Protein AF-A0A1Y1V6U0-F1 (afdb_monomer_lite)

Structure (mmCIF, N/CA/C/O backbone):
data_AF-A0A1Y1V6U0-F1
#
_entry.id   AF-A0A1Y1V6U0-F1
#
loop_
_atom_site.group_PDB
_atom_site.id
_atom_site.type_symbol
_atom_site.label_atom_id
_atom_site.label_alt_id
_atom_site.label_comp_id
_atom_site.label_asym_id
_atom_site.label_entity_id
_atom_site.label_seq_id
_atom_site.pdbx_PDB_ins_code
_atom_site.Cartn_x
_atom_site.Cartn_y
_atom_site.Cartn_z
_atom_site.occupancy
_atom_site.B_iso_or_equiv
_atom_site.auth_seq_id
_atom_site.auth_comp_id
_atom_site.auth_asym_id
_atom_site.auth_atom_id
_atom_site.pdbx_PDB_model_num
ATOM 1 N N . THR A 1 1 ? 19.841 10.781 17.737 1.00 26.48 1 THR A N 1
ATOM 2 C CA . THR A 1 1 ? 19.492 12.166 17.369 1.00 26.48 1 THR A CA 1
ATOM 3 C C . THR A 1 1 ? 18.323 12.112 16.408 1.00 26.48 1 THR A C 1
ATOM 5 O O . THR A 1 1 ? 18.537 11.880 15.232 1.00 26.48 1 THR A O 1
ATOM 8 N N . TYR A 1 2 ? 17.088 12.198 16.911 1.00 25.67 2 TYR A N 1
ATOM 9 C CA . TYR A 1 2 ? 15.872 12.144 16.088 1.00 25.67 2 TYR A CA 1
ATOM 10 C C . TYR A 1 2 ? 15.284 13.553 16.015 1.00 25.67 2 TYR A C 1
ATOM 12 O O . TYR A 1 2 ? 14.532 13.961 16.897 1.00 25.67 2 TYR A O 1
ATOM 20 N N . ALA A 1 3 ? 15.695 14.325 15.011 1.00 24.66 3 ALA A N 1
ATOM 21 C CA . ALA A 1 3 ? 15.063 15.598 14.691 1.00 24.66 3 ALA A CA 1
ATOM 22 C C . ALA A 1 3 ? 13.871 15.318 13.763 1.00 24.66 3 ALA A C 1
ATOM 24 O O . ALA A 1 3 ? 14.029 15.173 12.553 1.00 24.66 3 ALA A O 1
ATOM 25 N N . LEU A 1 4 ? 12.679 15.187 14.349 1.00 32.69 4 LEU A N 1
ATOM 26 C CA . LEU A 1 4 ? 11.415 15.185 13.615 1.00 32.69 4 LEU A CA 1
ATOM 27 C C . LEU A 1 4 ? 11.126 16.620 13.166 1.00 32.69 4 LEU A C 1
ATOM 29 O O . LEU A 1 4 ? 10.664 17.449 13.950 1.00 32.69 4 LEU A O 1
ATOM 33 N N . PHE A 1 5 ? 11.420 16.926 11.906 1.00 28.98 5 PHE A N 1
ATOM 34 C CA . PHE A 1 5 ? 10.945 18.153 11.284 1.00 28.98 5 PHE A CA 1
ATOM 35 C C . PHE A 1 5 ? 9.442 18.018 11.018 1.00 28.98 5 PHE A C 1
ATOM 37 O O . PHE A 1 5 ? 9.015 17.355 10.077 1.00 28.98 5 PHE A O 1
ATOM 44 N N . TYR A 1 6 ? 8.639 18.668 11.860 1.00 31.59 6 TYR A N 1
ATOM 45 C CA . TYR A 1 6 ? 7.224 18.937 11.610 1.00 31.59 6 TYR A CA 1
ATOM 46 C C . TYR A 1 6 ? 7.120 19.925 10.433 1.00 31.59 6 TYR A C 1
ATOM 48 O O . TYR A 1 6 ? 7.030 21.137 10.616 1.00 31.59 6 TYR A O 1
ATOM 56 N N . ILE A 1 7 ? 7.202 19.421 9.201 1.00 30.44 7 ILE A N 1
ATOM 57 C CA . ILE A 1 7 ? 6.940 20.216 7.997 1.00 30.44 7 ILE A CA 1
ATOM 58 C C . ILE A 1 7 ? 5.470 20.041 7.638 1.00 30.44 7 ILE A C 1
ATOM 60 O O . ILE A 1 7 ? 4.970 18.928 7.493 1.00 30.44 7 ILE A O 1
ATOM 64 N N . ASN A 1 8 ? 4.773 21.168 7.509 1.00 29.67 8 ASN A N 1
ATOM 65 C CA . ASN A 1 8 ? 3.366 21.224 7.149 1.00 29.67 8 ASN A CA 1
ATOM 66 C C . ASN A 1 8 ? 3.133 20.484 5.805 1.00 29.67 8 ASN A C 1
ATOM 68 O O . ASN A 1 8 ? 3.684 20.912 4.784 1.00 29.67 8 ASN A O 1
ATOM 72 N N . PRO A 1 9 ? 2.340 19.395 5.770 1.00 39.16 9 PRO A N 1
ATOM 73 C CA . PRO A 1 9 ? 2.224 18.510 4.605 1.00 39.16 9 PRO A CA 1
ATOM 74 C C . PRO A 1 9 ? 1.712 19.218 3.341 1.00 39.16 9 PRO A C 1
ATOM 76 O O . PRO A 1 9 ? 2.088 18.861 2.227 1.00 39.16 9 PRO A O 1
ATOM 79 N N . ILE A 1 10 ? 0.945 20.302 3.499 1.00 35.12 10 ILE A N 1
ATOM 80 C CA . ILE A 1 10 ? 0.451 21.132 2.391 1.00 35.12 10 ILE A CA 1
ATOM 81 C C . ILE A 1 10 ? 1.606 21.843 1.659 1.00 35.12 10 ILE A C 1
ATOM 83 O O . ILE A 1 10 ? 1.567 22.011 0.439 1.00 35.12 10 ILE A O 1
ATOM 87 N N . PHE A 1 11 ? 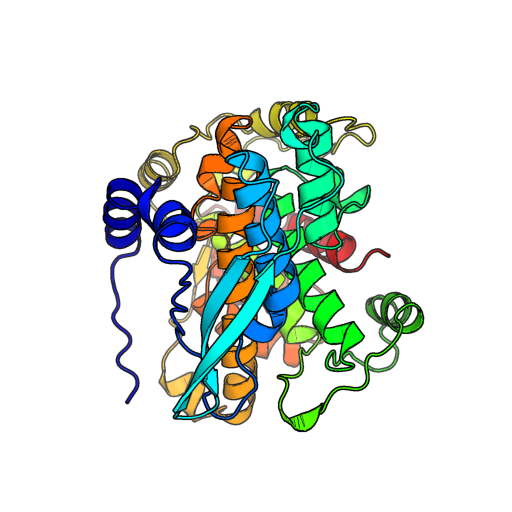2.669 22.219 2.376 1.00 30.95 11 PHE A N 1
ATOM 88 C CA . PHE A 1 11 ? 3.813 22.935 1.807 1.00 30.95 11 PHE A CA 1
ATOM 89 C C . PHE A 1 11 ? 4.706 22.008 0.963 1.00 30.95 11 PHE A C 1
ATOM 91 O O . PHE A 1 11 ? 5.191 22.407 -0.097 1.00 30.95 11 PHE A O 1
ATOM 98 N N . PHE A 1 12 ? 4.850 20.742 1.373 1.00 36.97 12 PHE A N 1
ATOM 99 C CA . PHE A 1 12 ? 5.583 19.729 0.605 1.00 36.97 12 PHE A CA 1
ATOM 100 C C . PHE A 1 12 ? 4.821 19.325 -0.665 1.00 36.97 12 PHE A C 1
ATOM 102 O O . PHE A 1 12 ? 5.418 19.219 -1.733 1.00 36.97 12 PHE A O 1
ATOM 109 N N . ILE A 1 13 ? 3.491 19.197 -0.581 1.00 41.19 13 ILE A N 1
ATOM 110 C CA . ILE A 1 13 ? 2.619 18.879 -1.722 1.00 41.19 13 ILE A CA 1
ATOM 111 C C . ILE A 1 13 ? 2.718 19.958 -2.813 1.00 41.19 13 ILE A C 1
ATOM 113 O O . ILE A 1 13 ? 2.897 19.626 -3.982 1.00 41.19 13 ILE A O 1
ATOM 117 N N . ILE A 1 14 ? 2.691 21.247 -2.458 1.00 34.44 14 ILE A N 1
ATOM 118 C CA . ILE A 1 14 ? 2.749 22.348 -3.439 1.00 34.44 14 ILE A CA 1
ATOM 119 C C . ILE A 1 14 ? 4.136 22.464 -4.095 1.00 34.44 14 ILE A C 1
ATOM 121 O O . ILE A 1 14 ? 4.221 22.680 -5.306 1.00 34.44 14 ILE A O 1
ATOM 125 N N . ILE A 1 15 ? 5.225 22.284 -3.338 1.00 32.81 15 ILE A N 1
ATOM 126 C CA . ILE A 1 15 ? 6.597 22.344 -3.872 1.00 32.81 15 ILE A CA 1
ATOM 127 C C . ILE A 1 15 ? 6.919 21.103 -4.723 1.00 32.81 15 ILE A C 1
ATOM 129 O O . ILE A 1 15 ? 7.498 21.231 -5.804 1.00 32.81 15 ILE A O 1
ATOM 133 N N . TYR A 1 16 ? 6.492 19.910 -4.299 1.00 39.22 16 TYR A N 1
ATOM 134 C CA . TYR A 1 16 ? 6.717 18.654 -5.021 1.00 39.22 16 TYR A CA 1
ATOM 135 C C . TYR A 1 16 ? 5.891 18.576 -6.322 1.00 39.22 16 TYR A C 1
ATOM 137 O O . TYR A 1 16 ? 6.434 18.219 -7.373 1.00 39.22 16 TYR A O 1
ATOM 145 N N . LEU A 1 17 ? 4.624 19.020 -6.299 1.00 39.31 17 LEU A N 1
ATOM 146 C CA . LEU A 1 17 ? 3.765 19.098 -7.491 1.00 39.31 17 LEU A CA 1
ATOM 147 C C . LEU A 1 17 ? 4.250 20.143 -8.510 1.00 39.31 17 LEU A C 1
ATOM 149 O O . LEU A 1 17 ? 4.143 19.901 -9.713 1.00 39.31 17 LEU A O 1
ATOM 153 N N . LYS A 1 18 ? 4.831 21.273 -8.068 1.00 32.94 18 LYS A N 1
ATOM 154 C CA . LYS A 1 18 ? 5.404 22.282 -8.983 1.00 32.94 18 LYS A CA 1
ATOM 155 C C . LYS A 1 18 ? 6.749 21.879 -9.590 1.00 32.94 18 LYS A C 1
ATOM 157 O O . LYS A 1 18 ? 7.066 22.354 -10.677 1.00 32.94 18 LYS A O 1
ATOM 162 N N . LEU A 1 19 ? 7.547 21.030 -8.934 1.00 33.41 19 LEU A N 1
ATOM 163 C CA . LEU A 1 19 ? 8.932 20.792 -9.363 1.00 33.41 19 LEU A CA 1
ATOM 164 C C . LEU A 1 19 ? 9.183 19.509 -10.165 1.00 33.41 19 LEU A C 1
ATOM 166 O O . LEU A 1 19 ? 10.209 19.461 -10.850 1.00 33.41 19 LEU A O 1
ATOM 170 N N . LYS A 1 20 ? 8.336 18.467 -10.124 1.00 46.19 20 LYS A N 1
ATOM 171 C CA . LYS A 1 20 ? 8.829 17.129 -10.519 1.00 46.19 20 LYS A CA 1
ATOM 172 C C . LYS A 1 20 ? 7.911 16.177 -11.301 1.00 46.19 20 LYS A C 1
ATOM 174 O O . LYS A 1 20 ? 8.318 15.034 -11.456 1.00 46.19 20 LYS A O 1
ATOM 179 N N . LYS A 1 21 ? 6.818 16.614 -11.954 1.00 44.03 21 LYS A N 1
ATOM 180 C CA . LYS A 1 21 ? 6.063 15.730 -12.893 1.00 44.03 21 LYS A CA 1
ATOM 181 C C . LYS A 1 21 ? 6.943 15.105 -13.993 1.00 44.03 21 LYS A C 1
ATOM 183 O O . LYS A 1 21 ? 6.716 13.976 -14.398 1.00 44.03 21 LYS A O 1
ATOM 188 N N . LYS A 1 22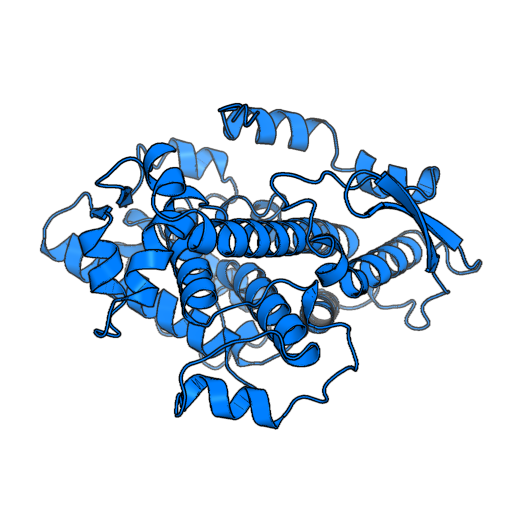 ? 7.966 15.833 -14.464 1.00 43.12 22 LYS A N 1
ATOM 189 C CA . LYS A 1 22 ? 8.932 15.343 -15.466 1.00 43.12 22 LYS A CA 1
ATOM 190 C C . LYS A 1 22 ? 10.323 15.056 -14.903 1.00 43.12 22 LYS A C 1
ATOM 192 O O . LYS A 1 22 ? 11.052 14.313 -15.530 1.00 43.12 22 LYS A O 1
ATOM 197 N N . LYS A 1 23 ? 10.738 15.625 -13.765 1.00 45.84 23 LYS A N 1
ATOM 198 C CA . LYS A 1 23 ? 12.163 15.616 -13.377 1.00 45.84 23 LYS A CA 1
ATOM 199 C C . LYS A 1 23 ? 12.654 14.278 -12.812 1.00 45.84 23 LYS A C 1
ATOM 201 O O . LYS A 1 23 ? 13.709 13.872 -13.250 1.00 45.84 23 LYS A O 1
ATOM 206 N N . ILE A 1 24 ? 11.950 13.575 -11.913 1.00 50.50 24 ILE A N 1
ATOM 207 C CA . ILE A 1 24 ? 12.480 12.311 -11.329 1.00 50.50 24 ILE A CA 1
ATOM 208 C C . ILE A 1 24 ? 12.573 11.203 -12.384 1.00 50.50 24 ILE A C 1
ATOM 210 O O . ILE A 1 24 ? 13.631 10.616 -12.565 1.00 50.50 24 ILE A O 1
ATOM 214 N N . LEU A 1 25 ? 11.494 10.981 -13.133 1.00 52.72 25 LEU A N 1
ATOM 215 C CA . LEU A 1 25 ? 11.438 9.971 -14.194 1.00 52.72 25 LEU A CA 1
ATOM 216 C C . LEU A 1 25 ? 12.427 10.264 -15.329 1.00 52.72 25 LEU A C 1
ATOM 218 O O . LEU A 1 25 ? 13.102 9.367 -15.822 1.00 52.72 25 LEU A O 1
ATOM 222 N N . LYS A 1 26 ? 12.572 11.542 -15.693 1.00 47.22 26 LYS A N 1
ATOM 223 C CA . LYS A 1 26 ? 13.561 11.980 -16.680 1.00 47.22 26 LYS A CA 1
ATOM 224 C C . LYS A 1 26 ? 14.986 11.978 -16.110 1.00 47.22 26 LYS A C 1
ATOM 226 O O . LYS A 1 26 ? 15.907 11.804 -16.883 1.00 47.22 26 LYS A O 1
ATOM 231 N N . LEU A 1 27 ? 15.188 12.115 -14.796 1.00 51.44 27 LEU A N 1
ATOM 232 C CA . LEU A 1 27 ? 16.495 11.941 -14.143 1.00 51.44 27 LEU A CA 1
ATOM 233 C C . LEU A 1 27 ? 16.945 10.477 -14.189 1.00 51.44 27 LEU A C 1
ATOM 235 O O . LEU A 1 27 ? 18.101 10.235 -14.504 1.00 51.44 27 LEU A O 1
ATOM 239 N N . VAL A 1 28 ? 16.043 9.516 -13.964 1.00 56.88 28 VAL A N 1
ATOM 240 C CA . VAL A 1 28 ? 16.368 8.085 -14.119 1.00 56.88 28 VAL A CA 1
ATOM 241 C C . VAL A 1 28 ? 16.772 7.770 -15.557 1.00 56.88 28 VAL A C 1
ATOM 243 O O . VAL A 1 28 ? 17.774 7.102 -15.768 1.00 56.88 28 VAL A O 1
ATOM 246 N N . LEU A 1 29 ? 16.034 8.288 -16.542 1.00 56.50 29 LEU A N 1
ATOM 247 C CA . LEU A 1 29 ? 16.316 8.042 -17.961 1.00 56.50 29 LEU A CA 1
ATOM 248 C C . LEU A 1 29 ? 17.545 8.808 -18.486 1.00 56.50 29 LEU A C 1
ATOM 250 O O . LEU A 1 29 ? 18.278 8.283 -19.312 1.00 56.50 29 LEU A O 1
ATOM 254 N N . ILE A 1 30 ? 17.792 10.039 -18.019 1.00 59.41 30 ILE A N 1
ATOM 255 C CA . ILE A 1 30 ? 18.931 10.859 -18.477 1.00 59.41 30 ILE A CA 1
ATOM 256 C C . ILE A 1 30 ? 20.224 10.477 -17.757 1.00 59.41 30 ILE A C 1
ATOM 258 O O . ILE A 1 30 ? 21.267 10.379 -18.397 1.00 59.41 30 ILE A O 1
ATOM 262 N N . ASN A 1 31 ? 20.177 10.288 -16.438 1.00 62.50 31 ASN A N 1
ATOM 263 C CA . ASN A 1 31 ? 21.380 10.085 -15.631 1.00 62.50 31 ASN A CA 1
ATOM 264 C C . ASN A 1 31 ? 21.664 8.604 -15.355 1.00 62.50 31 ASN A C 1
ATOM 266 O O . ASN A 1 31 ? 22.695 8.306 -14.763 1.00 62.50 31 ASN A O 1
ATOM 270 N N . ASN A 1 32 ? 20.767 7.683 -15.738 1.00 62.84 32 ASN A N 1
ATOM 271 C CA . ASN A 1 32 ? 20.829 6.260 -15.371 1.00 62.84 32 ASN A CA 1
ATOM 272 C C . ASN A 1 32 ? 21.011 6.035 -13.862 1.00 62.84 32 ASN A C 1
ATOM 274 O O . ASN A 1 32 ? 21.601 5.044 -13.440 1.00 62.84 32 ASN A O 1
ATOM 278 N N . GLN A 1 33 ? 20.501 6.963 -13.052 1.00 63.31 33 GLN A N 1
ATOM 279 C CA . GLN A 1 33 ? 20.683 6.985 -11.607 1.00 63.31 33 GLN A CA 1
ATOM 280 C C . GLN A 1 33 ? 19.343 7.164 -10.910 1.00 63.31 33 GLN A C 1
ATOM 282 O O . GLN A 1 33 ? 18.519 7.998 -11.302 1.00 63.31 33 GLN A O 1
ATOM 287 N N . PHE A 1 34 ? 19.142 6.393 -9.847 1.00 65.88 34 PHE A N 1
ATOM 288 C CA . PHE A 1 34 ? 17.999 6.533 -8.957 1.00 65.88 34 PHE A CA 1
ATOM 289 C C . PHE A 1 34 ? 18.482 6.700 -7.515 1.00 65.88 34 PHE A C 1
ATOM 291 O O . PHE A 1 34 ? 19.126 5.812 -6.955 1.00 65.88 34 PHE A O 1
ATOM 298 N N . GLU A 1 35 ? 18.165 7.856 -6.926 1.00 60.53 35 GLU A N 1
ATOM 299 C CA . GLU A 1 35 ? 18.501 8.171 -5.538 1.00 60.53 35 GLU A CA 1
ATOM 300 C C . GLU A 1 35 ? 17.330 7.844 -4.611 1.00 60.53 35 GLU A C 1
ATOM 302 O O . GLU A 1 35 ? 16.182 8.248 -4.826 1.00 60.53 35 GLU A O 1
ATOM 307 N N . CYS A 1 36 ? 17.656 7.102 -3.562 1.00 60.50 36 CYS A N 1
ATOM 308 C CA . CYS A 1 36 ? 16.731 6.568 -2.590 1.00 60.50 36 CYS A CA 1
ATOM 309 C C . CYS A 1 36 ? 16.726 7.444 -1.324 1.00 60.50 36 CYS A C 1
ATOM 311 O O . CYS A 1 36 ? 17.721 7.512 -0.604 1.00 60.50 36 CYS A O 1
ATOM 313 N N . ASN A 1 37 ? 15.596 8.094 -1.025 1.00 57.03 37 ASN A N 1
ATOM 314 C CA . ASN A 1 37 ? 15.437 8.844 0.223 1.00 57.03 37 ASN A CA 1
ATOM 315 C C . ASN A 1 37 ? 14.934 7.911 1.332 1.00 57.03 37 ASN A C 1
ATOM 317 O O . ASN A 1 37 ? 13.773 7.502 1.340 1.00 57.03 37 ASN A O 1
ATOM 321 N N . GLN A 1 38 ? 15.824 7.591 2.267 1.00 57.66 38 GLN A N 1
ATOM 322 C CA . GLN A 1 38 ? 15.596 6.675 3.387 1.00 57.66 38 GLN A CA 1
ATOM 323 C C . GLN A 1 38 ? 15.093 7.448 4.599 1.00 57.66 38 GLN A C 1
ATOM 325 O O . GLN A 1 38 ? 15.870 7.960 5.406 1.00 57.66 38 GLN A O 1
ATOM 330 N N . TYR A 1 39 ? 13.778 7.590 4.710 1.00 56.91 39 TYR A N 1
ATOM 331 C CA . TYR A 1 39 ? 13.180 8.237 5.868 1.00 56.91 39 TYR A CA 1
ATOM 332 C C . TYR A 1 39 ? 12.778 7.171 6.894 1.00 56.91 39 TYR A C 1
ATOM 334 O O . TYR A 1 39 ? 11.969 6.302 6.590 1.00 56.91 39 TYR A O 1
ATOM 342 N N . PHE A 1 40 ? 13.355 7.258 8.099 1.00 65.12 40 PHE A N 1
ATOM 343 C CA . PHE A 1 40 ? 12.981 6.473 9.287 1.00 65.12 40 PHE A CA 1
ATOM 344 C C . PHE A 1 40 ? 13.230 4.952 9.270 1.00 65.12 40 PHE A C 1
ATOM 346 O O . PHE A 1 40 ? 12.557 4.233 9.995 1.00 65.12 40 PHE A O 1
ATOM 353 N N . GLU A 1 41 ? 14.208 4.437 8.525 1.00 74.56 41 GLU A N 1
ATOM 354 C CA . GLU A 1 41 ? 14.584 3.013 8.623 1.00 74.56 41 GLU A CA 1
ATOM 355 C C . GLU A 1 41 ? 15.539 2.717 9.798 1.00 74.56 41 GLU A C 1
ATOM 357 O O . GLU A 1 41 ? 16.370 3.552 10.180 1.00 74.56 41 GLU A O 1
ATOM 362 N N . ASP A 1 42 ? 15.435 1.510 10.361 1.00 78.38 42 ASP A N 1
ATOM 363 C CA . ASP A 1 42 ? 16.434 0.962 11.277 1.00 78.38 42 ASP A CA 1
ATOM 364 C C . ASP A 1 42 ? 17.658 0.530 10.471 1.00 78.38 42 ASP A C 1
ATOM 366 O O . ASP A 1 42 ? 17.635 -0.406 9.675 1.00 78.38 42 ASP A O 1
ATOM 370 N N . VAL A 1 43 ? 18.757 1.225 10.729 1.00 79.06 43 VAL A N 1
ATOM 371 C CA . VAL A 1 43 ? 20.025 1.091 10.014 1.00 79.06 43 VAL A CA 1
ATOM 372 C C . VAL A 1 43 ? 20.707 -0.249 10.266 1.00 79.06 43 VAL A C 1
ATOM 374 O O . VAL A 1 43 ? 21.733 -0.510 9.663 1.00 79.06 43 VAL A O 1
ATOM 377 N N . ASN A 1 44 ? 20.205 -1.067 11.189 1.00 78.75 44 ASN A N 1
ATOM 378 C CA . ASN A 1 44 ? 20.746 -2.395 11.470 1.00 78.75 44 ASN A CA 1
ATOM 379 C C . ASN A 1 44 ? 19.948 -3.513 10.780 1.00 78.75 44 ASN A C 1
ATOM 381 O O . ASN A 1 44 ? 20.254 -4.689 10.975 1.00 78.75 44 ASN A O 1
ATOM 385 N N . ARG A 1 45 ? 18.906 -3.165 10.015 1.00 79.12 45 ARG A N 1
ATOM 386 C CA . ARG A 1 45 ? 18.036 -4.106 9.303 1.00 79.12 45 ARG A CA 1
ATOM 387 C C . ARG A 1 45 ? 18.231 -4.008 7.796 1.00 79.12 45 ARG A C 1
ATOM 389 O O . ARG A 1 45 ? 18.843 -3.067 7.293 1.00 79.12 45 ARG A O 1
ATOM 396 N N . SER A 1 46 ? 17.687 -4.989 7.075 1.00 79.38 46 SER A N 1
ATOM 397 C CA . SER A 1 46 ? 17.630 -4.953 5.614 1.00 79.38 46 SER A CA 1
ATOM 398 C C . SER A 1 46 ? 16.983 -3.663 5.118 1.00 79.38 46 SER A C 1
ATOM 400 O O . SER A 1 46 ? 16.032 -3.153 5.718 1.00 79.38 46 SER A O 1
ATOM 402 N N . ASN A 1 47 ? 17.499 -3.154 4.001 1.00 81.94 47 ASN A N 1
ATOM 403 C CA . ASN A 1 47 ? 17.047 -1.901 3.423 1.00 81.94 47 ASN A CA 1
ATOM 404 C C . ASN A 1 47 ? 15.552 -2.000 3.086 1.00 81.94 47 ASN A C 1
ATOM 406 O O . ASN A 1 47 ? 15.119 -2.942 2.420 1.00 81.94 47 ASN A O 1
ATOM 410 N N . CYS A 1 48 ? 14.753 -1.020 3.518 1.00 82.69 48 CYS A N 1
ATOM 411 C CA . CYS A 1 48 ? 13.308 -1.030 3.277 1.00 82.69 48 CYS A CA 1
ATOM 412 C C . CYS A 1 48 ? 12.948 -0.996 1.782 1.00 82.69 48 CYS A C 1
ATOM 414 O O . CYS A 1 48 ? 11.836 -1.346 1.406 1.00 82.69 48 CYS A O 1
ATOM 416 N N . TRP A 1 49 ? 13.885 -0.608 0.916 1.00 83.44 49 TRP A N 1
ATOM 417 C CA . TRP A 1 49 ? 13.726 -0.655 -0.531 1.00 83.44 49 TRP A CA 1
ATOM 418 C C . TRP A 1 49 ? 13.943 -2.043 -1.112 1.00 83.44 49 TRP A C 1
ATOM 420 O O . TRP A 1 49 ? 13.462 -2.304 -2.210 1.00 83.44 49 TRP A O 1
ATOM 430 N N . ASP A 1 50 ? 14.593 -2.975 -0.424 1.00 85.69 50 ASP A N 1
ATOM 431 C CA . ASP A 1 50 ? 14.776 -4.320 -0.977 1.00 85.69 50 ASP A CA 1
ATOM 432 C C . ASP A 1 50 ? 13.426 -5.008 -1.231 1.00 85.69 50 ASP A C 1
ATOM 434 O O . ASP A 1 50 ? 13.263 -5.677 -2.251 1.00 85.69 50 ASP A O 1
ATOM 438 N N . ILE A 1 51 ? 12.403 -4.704 -0.418 1.00 89.31 51 ILE A N 1
ATOM 439 C CA . ILE A 1 51 ? 11.038 -5.218 -0.613 1.00 89.31 51 ILE A CA 1
ATOM 440 C C . ILE A 1 51 ? 10.395 -4.762 -1.931 1.00 89.31 51 ILE A C 1
ATOM 442 O O . ILE A 1 51 ? 9.516 -5.430 -2.462 1.00 89.31 51 ILE A O 1
ATOM 446 N N . THR A 1 52 ? 10.823 -3.627 -2.494 1.00 90.94 52 THR A N 1
ATOM 447 C CA . THR A 1 52 ? 10.273 -3.082 -3.744 1.00 90.94 52 THR A CA 1
ATOM 448 C C . THR A 1 52 ? 11.179 -3.307 -4.952 1.00 90.94 52 THR A C 1
ATOM 450 O O . THR A 1 52 ? 10.904 -2.759 -6.023 1.00 90.94 52 THR A O 1
ATOM 453 N N . GLN A 1 53 ? 12.241 -4.115 -4.832 1.00 90.25 53 GLN A N 1
ATOM 454 C CA . GLN A 1 53 ? 13.213 -4.329 -5.912 1.00 90.25 53 GLN A CA 1
ATOM 455 C C . GLN A 1 53 ? 12.544 -4.785 -7.218 1.00 90.25 53 GLN A C 1
ATOM 457 O O . GLN A 1 53 ? 12.850 -4.263 -8.293 1.00 90.25 53 GLN A O 1
ATOM 462 N N . ASN A 1 54 ? 11.593 -5.718 -7.132 1.00 91.25 54 ASN A N 1
ATOM 463 C CA . ASN A 1 54 ? 10.881 -6.236 -8.301 1.00 91.25 54 ASN A CA 1
ATOM 464 C C . ASN A 1 54 ? 10.006 -5.161 -8.967 1.00 91.25 54 ASN A C 1
ATOM 466 O O . ASN A 1 54 ? 10.024 -5.021 -10.191 1.00 91.25 54 ASN A O 1
ATOM 470 N N . ILE A 1 55 ? 9.310 -4.341 -8.169 1.00 92.62 55 ILE A N 1
ATOM 471 C CA . ILE A 1 55 ? 8.503 -3.220 -8.675 1.00 92.62 55 ILE A CA 1
ATOM 472 C C . ILE A 1 55 ? 9.404 -2.172 -9.337 1.00 92.62 55 ILE A C 1
ATOM 474 O O . ILE A 1 55 ? 9.074 -1.687 -10.417 1.00 92.62 55 ILE A O 1
ATOM 478 N N . ARG A 1 56 ? 10.555 -1.837 -8.737 1.00 90.31 56 ARG A N 1
ATOM 479 C CA . ARG A 1 56 ? 11.517 -0.882 -9.314 1.00 90.31 56 ARG A CA 1
ATOM 480 C C . ARG A 1 56 ? 12.047 -1.343 -10.656 1.00 90.31 56 ARG A C 1
ATOM 482 O O . ARG A 1 56 ? 11.969 -0.592 -11.624 1.00 90.31 56 ARG A O 1
ATOM 489 N N . LYS A 1 57 ? 12.522 -2.588 -10.733 1.00 90.62 57 LYS A N 1
ATOM 490 C CA . LYS A 1 57 ? 12.994 -3.170 -11.992 1.00 90.62 57 LYS A CA 1
ATOM 491 C C . LYS A 1 57 ? 11.917 -3.063 -13.072 1.00 90.62 57 LYS A C 1
ATOM 493 O O . LYS A 1 57 ? 12.186 -2.573 -14.167 1.00 90.62 57 LYS A O 1
ATOM 498 N N . ARG A 1 58 ? 10.683 -3.437 -12.730 1.00 90.50 58 ARG A N 1
ATOM 499 C CA . ARG A 1 58 ? 9.550 -3.368 -13.650 1.00 90.50 58 ARG A CA 1
ATOM 500 C C . ARG A 1 58 ? 9.205 -1.940 -14.068 1.00 90.50 58 ARG A C 1
ATOM 502 O O . ARG A 1 58 ? 8.935 -1.687 -15.236 1.00 90.50 58 ARG A O 1
ATOM 509 N N . MET A 1 59 ? 9.250 -0.993 -13.137 1.00 90.75 59 MET A N 1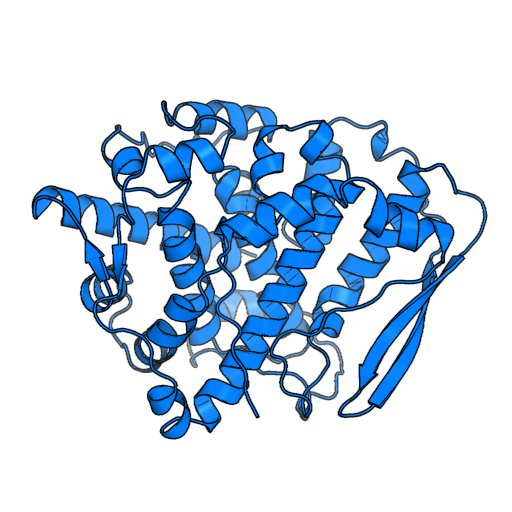
ATOM 510 C CA . MET A 1 59 ? 9.063 0.429 -13.416 1.00 90.75 59 MET A CA 1
ATOM 511 C C . MET A 1 59 ? 10.094 0.930 -14.434 1.00 90.75 59 MET A C 1
ATOM 513 O O . MET A 1 59 ? 9.723 1.603 -15.392 1.00 90.75 59 MET A O 1
ATOM 517 N N . TYR A 1 60 ? 11.371 0.579 -14.276 1.00 87.88 60 TYR A N 1
ATOM 518 C CA . TYR A 1 60 ? 12.412 0.961 -15.229 1.00 87.88 60 TYR A CA 1
ATOM 519 C C . TYR A 1 60 ? 12.165 0.395 -16.632 1.00 87.88 60 TYR A C 1
ATOM 521 O O . TYR A 1 60 ? 12.293 1.123 -17.615 1.00 87.88 60 TYR A O 1
ATOM 529 N N . GLU A 1 61 ? 11.753 -0.871 -16.737 1.00 87.50 61 GLU A N 1
ATOM 530 C CA . GLU A 1 61 ? 11.352 -1.480 -18.013 1.00 87.50 61 GLU A CA 1
ATOM 531 C C . GLU A 1 61 ? 10.194 -0.704 -18.659 1.00 87.50 61 GLU A C 1
ATOM 533 O O . GLU A 1 61 ? 10.282 -0.313 -19.823 1.00 87.50 61 GLU A O 1
ATOM 538 N N . LEU A 1 62 ? 9.141 -0.410 -17.889 1.00 87.38 62 LEU A N 1
ATOM 539 C CA . LEU A 1 62 ? 7.976 0.352 -18.352 1.00 87.38 62 LEU A CA 1
ATOM 540 C C . LEU A 1 62 ? 8.354 1.735 -18.880 1.00 87.38 62 LEU A C 1
ATOM 542 O O . LEU A 1 62 ? 7.826 2.169 -19.905 1.00 87.38 62 LEU A O 1
ATOM 546 N N . LEU A 1 63 ? 9.295 2.413 -18.222 1.00 84.94 63 LEU A N 1
ATOM 547 C CA . LEU A 1 63 ? 9.768 3.718 -18.667 1.00 84.94 63 LEU A CA 1
ATOM 548 C C . LEU A 1 63 ? 10.467 3.660 -20.014 1.00 84.94 63 LEU A C 1
ATOM 550 O O . LEU A 1 63 ? 10.241 4.536 -20.848 1.00 84.94 63 LEU A O 1
ATOM 554 N N . LYS A 1 64 ? 11.268 2.626 -20.259 1.00 81.00 64 LYS A N 1
ATOM 555 C CA . LYS A 1 64 ? 11.940 2.462 -21.549 1.00 81.00 64 LYS A CA 1
ATOM 556 C C . LYS A 1 64 ? 10.952 2.135 -22.660 1.00 81.00 64 LYS A C 1
ATOM 558 O O . LYS A 1 64 ? 11.038 2.730 -23.731 1.00 81.00 64 LYS A O 1
ATOM 563 N N . ILE A 1 65 ? 9.970 1.269 -22.387 1.00 82.06 65 ILE A N 1
ATOM 564 C CA . ILE A 1 65 ? 8.894 0.964 -23.344 1.00 82.06 65 ILE A CA 1
ATOM 565 C C . ILE A 1 65 ? 8.142 2.249 -23.707 1.00 82.06 65 ILE A C 1
ATOM 567 O O . ILE A 1 65 ? 7.981 2.546 -24.888 1.00 82.06 65 ILE A O 1
ATOM 571 N N . ARG A 1 66 ? 7.733 3.040 -22.705 1.00 79.38 66 ARG A N 1
ATOM 572 C CA . ARG A 1 66 ? 6.983 4.288 -22.911 1.00 79.38 66 ARG A CA 1
ATOM 573 C C . ARG A 1 66 ? 7.752 5.315 -23.747 1.00 79.38 66 ARG A C 1
ATOM 575 O O . ARG A 1 66 ? 7.136 6.059 -24.502 1.00 79.38 66 ARG A O 1
ATOM 582 N N . ASN A 1 67 ? 9.078 5.369 -23.612 1.00 76.62 67 ASN A N 1
ATOM 583 C CA . ASN A 1 67 ? 9.931 6.318 -24.337 1.00 76.62 67 ASN A CA 1
ATOM 584 C C . ASN A 1 67 ? 10.528 5.746 -25.638 1.00 76.62 67 ASN A C 1
ATOM 586 O O . ASN A 1 67 ? 11.368 6.398 -26.249 1.00 76.62 67 ASN A O 1
ATOM 590 N N . ASN A 1 68 ? 10.085 4.565 -26.090 1.00 71.94 68 ASN A N 1
ATOM 591 C CA . ASN A 1 68 ? 10.587 3.885 -27.293 1.00 71.94 68 ASN A CA 1
ATOM 592 C C . ASN A 1 68 ? 12.104 3.600 -27.291 1.00 71.94 68 ASN A C 1
ATOM 594 O O . ASN A 1 68 ? 12.712 3.434 -28.346 1.00 71.94 68 ASN A O 1
ATOM 598 N N . GLU A 1 69 ? 12.720 3.459 -26.117 1.00 70.56 69 GLU A N 1
ATOM 599 C CA . GLU A 1 69 ? 14.132 3.080 -25.970 1.00 70.56 69 GLU A CA 1
ATOM 600 C C . GLU A 1 69 ? 14.280 1.548 -25.941 1.00 70.56 69 GLU A C 1
ATOM 602 O O . GLU A 1 69 ? 14.649 0.951 -24.924 1.00 70.56 69 GLU A O 1
ATOM 607 N N . LYS A 1 70 ? 13.915 0.894 -27.052 1.00 65.75 70 LYS A N 1
ATOM 608 C CA . LYS A 1 70 ? 13.715 -0.566 -27.112 1.00 65.75 70 LYS A CA 1
ATOM 609 C C . LYS A 1 70 ? 15.007 -1.372 -27.294 1.00 65.75 70 LYS A C 1
ATOM 611 O O . LYS A 1 70 ? 15.078 -2.503 -26.827 1.00 65.75 70 LYS A O 1
ATOM 616 N N . ASP A 1 71 ? 16.051 -0.789 -27.879 1.00 66.62 71 ASP A N 1
ATOM 617 C CA . ASP A 1 71 ? 17.081 -1.612 -28.537 1.00 66.62 71 ASP A CA 1
ATOM 618 C C . ASP A 1 71 ? 18.377 -1.824 -27.744 1.00 66.62 71 ASP A C 1
ATOM 620 O O . ASP A 1 71 ? 19.286 -2.499 -28.227 1.00 66.62 71 ASP A O 1
ATOM 624 N N . LYS A 1 72 ? 18.511 -1.267 -26.531 1.00 71.94 72 LYS A N 1
ATOM 625 C CA . LYS A 1 72 ? 19.755 -1.407 -25.752 1.00 71.94 72 LYS A CA 1
ATOM 626 C C . LYS A 1 72 ? 19.499 -1.767 -24.294 1.00 71.94 72 LYS A C 1
ATOM 628 O O . LYS A 1 72 ? 18.744 -1.050 -23.630 1.00 71.94 72 LYS A O 1
ATOM 633 N N . PRO A 1 73 ? 20.142 -2.821 -23.754 1.00 80.25 73 PRO A N 1
ATOM 634 C CA . PRO A 1 73 ? 20.157 -3.037 -22.317 1.00 80.25 73 PRO A CA 1
ATOM 635 C C . PRO A 1 73 ? 20.789 -1.821 -21.635 1.00 80.25 73 PRO A C 1
ATOM 637 O O . PRO A 1 73 ? 21.786 -1.279 -22.110 1.00 80.25 73 PRO A O 1
ATOM 640 N N . VAL A 1 74 ? 20.185 -1.368 -20.539 1.00 84.00 74 VAL A N 1
ATOM 641 C CA . VAL A 1 74 ? 20.698 -0.239 -19.750 1.00 84.00 74 VAL A CA 1
ATOM 642 C C . VAL A 1 74 ? 20.999 -0.729 -18.349 1.00 84.00 74 VAL A C 1
ATOM 644 O O . VAL A 1 74 ? 20.259 -1.541 -17.795 1.00 84.00 74 VAL A O 1
ATOM 647 N N . LYS A 1 75 ? 22.099 -0.235 -17.790 1.00 86.81 75 LYS A N 1
ATOM 648 C CA . LYS A 1 75 ? 22.414 -0.393 -16.376 1.00 86.81 75 LYS A CA 1
ATOM 649 C C . LYS A 1 75 ? 21.932 0.850 -15.657 1.00 86.81 75 LYS A C 1
ATOM 651 O O . LYS A 1 75 ? 22.358 1.946 -16.005 1.00 86.81 75 LYS A O 1
ATOM 656 N N . ILE A 1 76 ? 21.038 0.659 -14.699 1.00 84.25 76 ILE A N 1
ATOM 657 C CA . ILE A 1 76 ? 20.618 1.720 -13.792 1.00 84.25 76 ILE A CA 1
ATOM 658 C C . ILE A 1 76 ? 21.388 1.534 -12.497 1.00 84.25 76 ILE A C 1
ATOM 660 O O . ILE A 1 76 ? 21.346 0.462 -11.893 1.00 84.25 76 ILE A O 1
ATOM 664 N N . GLU A 1 77 ? 22.105 2.572 -12.101 1.00 85.06 77 GLU A N 1
ATOM 665 C CA . GLU A 1 77 ? 22.793 2.636 -10.827 1.00 85.06 77 GLU A CA 1
ATOM 666 C C . GLU A 1 77 ? 21.793 3.036 -9.731 1.00 85.06 77 GLU A C 1
ATOM 668 O O . GLU A 1 77 ? 21.242 4.141 -9.726 1.00 85.06 77 GLU A O 1
ATOM 673 N N . GLU A 1 78 ? 21.538 2.120 -8.799 1.00 84.06 78 GLU A N 1
ATOM 674 C CA . GLU A 1 78 ? 20.816 2.390 -7.560 1.00 84.06 78 GLU A CA 1
ATOM 675 C C . GLU A 1 78 ? 21.825 2.670 -6.447 1.00 84.06 78 GLU A C 1
ATOM 677 O O . GLU A 1 78 ? 22.657 1.821 -6.116 1.00 84.06 78 GLU A O 1
ATOM 682 N N . ILE A 1 79 ? 21.722 3.847 -5.832 1.00 80.19 79 ILE A N 1
ATOM 683 C CA . ILE A 1 79 ? 22.471 4.154 -4.613 1.00 80.19 79 ILE A CA 1
ATOM 684 C C . ILE A 1 79 ? 21.622 3.680 -3.438 1.00 80.19 79 ILE A C 1
ATOM 686 O O . ILE A 1 79 ? 20.577 4.256 -3.125 1.00 80.19 79 ILE A O 1
ATOM 690 N N . LEU A 1 80 ? 22.065 2.596 -2.810 1.00 78.25 80 LEU A N 1
ATOM 691 C CA . LEU A 1 80 ? 21.389 1.951 -1.695 1.00 78.25 80 LEU A CA 1
ATOM 692 C C . LEU A 1 80 ? 22.228 2.094 -0.440 1.00 78.25 80 LEU A C 1
ATOM 694 O O . LEU A 1 80 ? 23.448 2.219 -0.481 1.00 78.25 80 LEU A O 1
ATOM 698 N N . ARG A 1 81 ? 21.574 2.030 0.709 1.00 7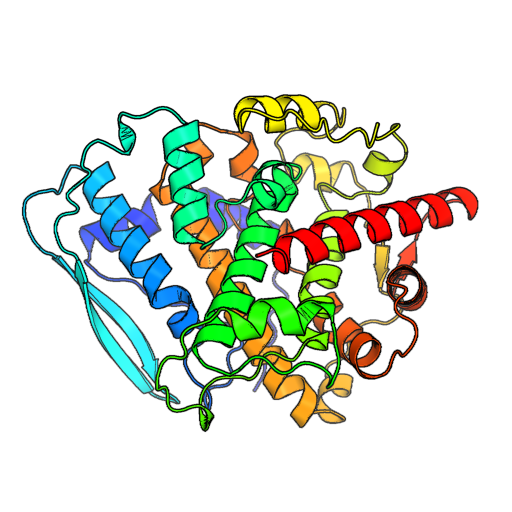1.88 81 ARG A N 1
ATOM 699 C CA . ARG A 1 81 ? 22.274 1.930 1.982 1.00 71.88 81 ARG A CA 1
ATOM 700 C C . ARG A 1 81 ? 22.410 0.480 2.396 1.00 71.88 81 ARG A C 1
ATOM 702 O O . ARG A 1 81 ? 21.464 -0.293 2.273 1.00 71.88 81 ARG A O 1
ATOM 709 N N . ASN A 1 82 ? 23.583 0.159 2.919 1.00 73.44 82 ASN A N 1
ATOM 710 C CA . ASN A 1 82 ? 23.888 -1.077 3.611 1.00 73.44 82 ASN A CA 1
ATOM 711 C C . ASN A 1 82 ? 24.463 -0.721 4.985 1.00 73.44 82 ASN A C 1
ATOM 713 O O . ASN A 1 82 ? 25.598 -0.248 5.109 1.00 73.44 82 ASN A O 1
ATOM 717 N N . ASN A 1 83 ? 23.654 -0.900 6.021 1.00 73.69 83 ASN A N 1
ATOM 718 C CA . ASN A 1 83 ? 23.942 -0.463 7.378 1.00 73.69 83 ASN A CA 1
ATOM 719 C C . ASN A 1 83 ? 24.291 1.027 7.485 1.00 73.69 83 ASN A C 1
ATOM 721 O O . ASN A 1 83 ? 23.467 1.884 7.208 1.00 73.69 83 ASN A O 1
ATOM 725 N N . THR A 1 84 ? 25.508 1.391 7.881 1.00 75.75 84 THR A N 1
ATOM 726 C CA . THR A 1 84 ? 25.962 2.792 7.953 1.00 75.75 84 THR A CA 1
ATOM 727 C C . THR A 1 84 ? 26.616 3.286 6.663 1.00 75.75 84 THR A C 1
ATOM 729 O O . THR A 1 84 ? 26.996 4.451 6.588 1.00 75.75 84 THR A O 1
ATOM 732 N N . THR A 1 85 ? 26.736 2.429 5.648 1.00 78.44 85 THR A N 1
ATOM 733 C CA . THR A 1 85 ? 27.460 2.715 4.402 1.00 78.44 85 THR A CA 1
ATOM 734 C C . THR A 1 85 ? 26.517 2.857 3.213 1.00 78.44 85 THR A C 1
ATOM 736 O O . THR A 1 85 ? 25.435 2.271 3.198 1.00 78.44 85 THR A O 1
ATOM 739 N N . LEU A 1 86 ? 26.929 3.626 2.204 1.00 81.06 86 LEU A N 1
ATOM 740 C CA . LEU A 1 86 ? 26.255 3.677 0.907 1.00 81.06 86 LEU A CA 1
ATOM 741 C C . LEU A 1 86 ? 26.966 2.732 -0.060 1.00 81.06 86 LEU A C 1
ATOM 743 O O . LEU A 1 86 ? 28.192 2.732 -0.150 1.00 81.06 86 LEU A O 1
ATOM 747 N N . ILE A 1 87 ? 26.183 1.938 -0.777 1.00 83.06 87 ILE A N 1
ATOM 748 C CA . ILE A 1 87 ? 26.636 1.025 -1.816 1.00 83.06 87 ILE A CA 1
ATOM 749 C C . ILE A 1 87 ? 25.949 1.375 -3.133 1.00 83.06 87 ILE A C 1
ATOM 751 O O . ILE A 1 87 ? 24.792 1.790 -3.167 1.00 83.06 87 ILE A O 1
ATOM 755 N N . SER A 1 88 ? 26.671 1.182 -4.228 1.00 84.88 88 SER A N 1
ATOM 756 C CA . SER A 1 88 ? 26.123 1.282 -5.575 1.00 84.88 88 SER A CA 1
ATOM 757 C C . SER A 1 88 ? 25.760 -0.118 -6.066 1.00 84.88 88 SER A C 1
ATOM 759 O O . SER A 1 88 ? 26.588 -1.034 -6.035 1.00 84.88 88 SER A O 1
ATOM 761 N N . LYS A 1 89 ? 24.507 -0.306 -6.483 1.00 85.69 89 LYS A N 1
ATOM 762 C CA . LYS A 1 89 ? 24.000 -1.550 -7.067 1.00 85.69 89 LYS A CA 1
ATOM 763 C C . LYS A 1 89 ? 23.554 -1.275 -8.493 1.00 85.69 89 LYS A C 1
ATOM 765 O O . LYS A 1 89 ? 22.711 -0.424 -8.738 1.00 85.69 89 LYS A O 1
ATOM 770 N N . ASN A 1 90 ? 24.074 -2.050 -9.437 1.00 87.69 90 ASN A N 1
ATOM 771 C CA . ASN A 1 90 ? 23.640 -1.965 -10.825 1.00 87.69 90 ASN A CA 1
ATOM 772 C C . ASN A 1 90 ? 22.449 -2.892 -11.072 1.00 87.69 90 ASN A C 1
ATOM 774 O O . ASN A 1 90 ? 22.535 -4.101 -10.850 1.00 87.69 90 ASN A O 1
ATOM 778 N N . VAL A 1 91 ? 21.359 -2.333 -11.587 1.00 86.75 91 VAL A N 1
ATOM 779 C CA . VAL A 1 91 ? 20.193 -3.077 -12.057 1.00 86.75 91 VAL A CA 1
ATOM 780 C C . VAL A 1 91 ? 20.239 -3.140 -13.579 1.00 86.75 91 VAL A C 1
ATOM 782 O O . VAL A 1 91 ? 20.180 -2.120 -14.265 1.00 86.75 91 VAL A O 1
ATOM 785 N N . ASN A 1 92 ? 20.356 -4.355 -14.118 1.00 88.00 92 ASN A N 1
ATOM 786 C CA . ASN A 1 92 ? 20.322 -4.582 -15.560 1.00 88.00 92 ASN A CA 1
ATOM 787 C C . ASN A 1 92 ? 18.868 -4.569 -16.050 1.00 88.00 92 ASN A C 1
ATOM 789 O O . ASN A 1 92 ? 18.060 -5.406 -15.634 1.00 88.00 92 ASN A O 1
ATOM 793 N N . ILE A 1 93 ? 18.556 -3.639 -16.951 1.00 86.56 93 ILE A N 1
ATOM 794 C CA . ILE A 1 93 ? 17.251 -3.503 -17.596 1.00 86.56 93 ILE A CA 1
ATOM 795 C C . ILE A 1 93 ? 17.357 -3.998 -19.026 1.00 86.56 93 ILE A C 1
ATOM 797 O O . ILE A 1 93 ? 18.014 -3.373 -19.867 1.00 86.56 93 ILE A O 1
ATOM 801 N N . TYR A 1 94 ? 16.700 -5.122 -19.286 1.00 80.44 94 TYR A N 1
ATOM 802 C CA . TYR A 1 94 ? 16.640 -5.734 -20.603 1.00 80.44 94 TYR A CA 1
ATOM 803 C C . TYR A 1 94 ? 15.446 -5.190 -21.398 1.00 80.44 94 TYR A C 1
ATOM 805 O O . TYR A 1 94 ? 14.472 -4.725 -20.799 1.00 80.44 94 TYR A O 1
ATOM 813 N N . PRO A 1 95 ? 15.516 -5.219 -22.739 1.00 68.81 95 PRO A N 1
ATOM 814 C CA . PRO A 1 95 ? 14.363 -4.957 -23.590 1.00 68.81 95 PRO A CA 1
ATOM 815 C C . PRO A 1 95 ? 13.183 -5.836 -23.175 1.00 68.81 95 PRO A C 1
ATOM 817 O O . PRO A 1 95 ? 13.331 -7.045 -23.015 1.00 68.81 95 PRO A O 1
ATOM 820 N N . TYR A 1 96 ? 12.019 -5.225 -22.980 1.00 68.88 96 TYR A N 1
ATOM 821 C CA . TYR A 1 96 ? 10.807 -5.955 -22.639 1.00 68.88 96 TYR A CA 1
ATOM 822 C C . TYR A 1 96 ? 10.066 -6.369 -23.914 1.00 68.88 96 TYR A C 1
ATOM 824 O O . TYR A 1 96 ? 9.793 -5.529 -24.772 1.00 68.88 96 TYR A O 1
ATOM 832 N N . GLU A 1 97 ? 9.721 -7.651 -24.023 1.00 64.38 97 GLU A N 1
ATOM 833 C CA . GLU A 1 97 ? 9.174 -8.248 -25.251 1.00 64.38 97 GLU A CA 1
ATOM 834 C C . GLU A 1 97 ? 7.781 -7.711 -25.621 1.00 64.38 97 GLU A C 1
ATOM 836 O O . GLU A 1 97 ? 7.471 -7.530 -26.800 1.00 64.38 97 GLU A O 1
ATOM 841 N N . ASN A 1 98 ? 6.940 -7.375 -24.637 1.00 67.88 98 ASN A N 1
ATOM 842 C CA . ASN A 1 98 ? 5.586 -6.882 -24.900 1.00 67.88 98 ASN A CA 1
ATOM 843 C C . ASN A 1 98 ? 5.572 -5.357 -25.106 1.00 67.88 98 ASN A C 1
ATOM 845 O O . ASN A 1 98 ? 5.123 -4.565 -24.274 1.00 67.88 98 ASN A O 1
ATOM 849 N N . SER A 1 99 ? 6.095 -4.953 -26.262 1.00 67.00 99 SER A N 1
ATOM 850 C CA . SER A 1 99 ? 6.256 -3.552 -26.661 1.00 67.00 99 SER A CA 1
ATOM 851 C C . SER A 1 99 ? 4.947 -2.819 -27.002 1.00 67.00 99 SER A C 1
ATOM 853 O O . SER A 1 99 ? 4.978 -1.612 -27.245 1.00 67.00 99 SER A O 1
ATOM 855 N N . ASN A 1 100 ? 3.809 -3.526 -26.981 1.00 78.69 100 ASN A N 1
ATOM 856 C CA . ASN A 1 100 ? 2.480 -3.000 -27.301 1.00 78.69 100 ASN A CA 1
ATOM 857 C C . ASN A 1 100 ? 1.617 -2.702 -26.065 1.00 78.69 100 ASN A C 1
ATOM 859 O O . ASN A 1 100 ? 0.463 -2.317 -26.231 1.00 78.69 100 ASN A O 1
ATOM 863 N N . LEU A 1 101 ? 2.147 -2.833 -24.840 1.00 87.00 101 LEU A N 1
ATOM 864 C CA . LEU A 1 101 ? 1.384 -2.572 -23.609 1.00 87.00 101 LEU A CA 1
ATOM 865 C C . LEU A 1 101 ? 0.667 -1.210 -23.634 1.00 87.00 101 LEU A C 1
ATOM 867 O O . LEU A 1 101 ? -0.519 -1.128 -23.334 1.00 87.00 101 LEU A O 1
ATOM 871 N N . PHE A 1 102 ? 1.373 -0.154 -24.046 1.00 85.81 102 PHE A N 1
ATOM 872 C CA . PHE A 1 102 ? 0.834 1.209 -24.110 1.00 85.81 102 PHE A CA 1
ATOM 873 C C . PHE A 1 102 ? -0.056 1.478 -25.335 1.00 85.81 102 PHE A C 1
ATOM 875 O O . PHE A 1 102 ? -0.675 2.534 -25.403 1.00 85.81 102 PHE A O 1
ATOM 882 N N . ASN A 1 103 ? -0.142 0.531 -26.274 1.00 85.75 103 ASN A N 1
ATOM 883 C CA . ASN A 1 103 ? -1.079 0.571 -27.401 1.00 85.75 103 ASN A CA 1
ATOM 884 C C . ASN A 1 103 ? -2.407 -0.139 -27.067 1.00 85.75 103 ASN A C 1
ATOM 886 O O . ASN A 1 103 ? -3.327 -0.130 -27.882 1.00 85.75 103 ASN A O 1
ATOM 890 N N . GLY A 1 104 ? -2.493 -0.795 -25.904 1.00 86.81 104 GLY A N 1
ATOM 891 C CA . GLY A 1 104 ? -3.701 -1.458 -25.420 1.00 86.81 104 GLY A CA 1
ATOM 892 C C . GLY A 1 104 ? -4.728 -0.491 -24.826 1.00 86.81 104 GLY A C 1
ATOM 893 O O . GLY A 1 104 ? -4.497 0.712 -24.717 1.00 86.81 104 GLY A O 1
ATOM 894 N N . SER A 1 105 ? -5.876 -1.034 -24.408 1.00 92.56 105 SER A N 1
ATOM 895 C CA . SER A 1 105 ? -6.876 -0.258 -23.672 1.00 92.56 105 SER A CA 1
ATOM 896 C C . SER A 1 105 ? -6.397 0.075 -22.254 1.00 92.56 105 SER A C 1
ATOM 898 O O . SER A 1 105 ? -5.493 -0.570 -21.711 1.00 92.56 105 SER A O 1
ATOM 900 N N . ILE A 1 106 ? -7.033 1.063 -21.621 1.00 93.00 106 ILE A N 1
ATOM 901 C CA . ILE A 1 106 ? -6.722 1.436 -20.236 1.00 93.00 106 ILE A CA 1
ATOM 902 C C . ILE A 1 106 ? -6.933 0.269 -19.262 1.00 93.00 106 ILE A C 1
ATOM 904 O O . ILE A 1 106 ? -6.198 0.141 -18.289 1.00 93.00 106 ILE A O 1
ATOM 908 N N . GLU A 1 107 ? -7.868 -0.634 -19.551 1.00 93.69 107 GLU A N 1
ATOM 909 C CA . GLU A 1 107 ? -8.104 -1.853 -18.778 1.00 93.69 107 GLU A CA 1
ATOM 910 C C . GLU A 1 107 ? -6.904 -2.803 -18.836 1.00 93.69 107 GLU A C 1
ATOM 912 O O . GLU A 1 107 ? -6.520 -3.347 -17.807 1.00 93.69 107 GLU A O 1
ATOM 917 N N . ILE A 1 108 ? -6.261 -2.959 -19.999 1.00 93.19 108 ILE A N 1
ATOM 918 C CA . ILE A 1 108 ? -5.051 -3.788 -20.136 1.00 93.19 108 ILE A CA 1
ATOM 919 C C . ILE A 1 108 ? -3.904 -3.194 -19.312 1.00 93.19 108 ILE A C 1
ATOM 921 O O . ILE A 1 108 ? -3.197 -3.920 -18.612 1.00 93.19 108 ILE A O 1
ATOM 925 N N . ILE A 1 109 ? -3.735 -1.870 -19.368 1.00 94.06 109 ILE A N 1
ATOM 926 C CA . ILE A 1 109 ? -2.716 -1.152 -18.592 1.00 94.06 109 ILE A CA 1
ATOM 927 C C . ILE A 1 109 ? -2.996 -1.290 -17.088 1.00 94.06 109 ILE A C 1
ATOM 929 O O . ILE A 1 109 ? -2.077 -1.527 -16.304 1.00 94.06 109 ILE A O 1
ATOM 933 N N . PHE A 1 110 ? -4.258 -1.171 -16.676 1.00 95.38 110 PHE A N 1
ATOM 934 C CA . PHE A 1 110 ? -4.659 -1.289 -15.277 1.00 95.38 110 PHE A CA 1
ATOM 935 C C . PHE A 1 110 ? -4.519 -2.721 -14.740 1.00 95.38 110 PHE A C 1
ATOM 937 O O . PHE A 1 110 ? -4.044 -2.924 -13.624 1.00 95.38 110 PHE A O 1
ATOM 944 N N . ASP A 1 111 ? -4.857 -3.724 -15.546 1.00 95.06 111 ASP A N 1
ATOM 945 C CA . ASP A 1 111 ? -4.632 -5.130 -15.214 1.00 95.06 111 ASP A CA 1
ATOM 946 C C . ASP A 1 111 ? -3.142 -5.424 -15.042 1.00 95.06 111 ASP A C 1
ATOM 948 O O . ASP A 1 111 ? -2.748 -6.088 -14.083 1.00 95.06 111 ASP A O 1
ATOM 952 N N . GLU A 1 112 ? -2.297 -4.894 -15.928 1.00 95.25 112 GLU A N 1
ATOM 953 C CA . GLU A 1 112 ? -0.848 -5.016 -15.794 1.00 95.25 112 GLU A CA 1
ATOM 954 C C . GLU A 1 112 ? -0.343 -4.328 -14.516 1.00 95.25 112 GLU A C 1
ATOM 956 O O . GLU A 1 112 ? 0.457 -4.910 -13.789 1.00 95.25 112 GLU A O 1
ATOM 961 N N . TYR A 1 113 ? -0.864 -3.147 -14.170 1.00 96.44 113 TYR A N 1
ATOM 962 C CA . TYR A 1 113 ? -0.547 -2.470 -12.909 1.00 96.44 113 TYR A CA 1
ATOM 963 C C . TYR A 1 113 ? -0.832 -3.360 -11.693 1.00 96.44 113 TYR A C 1
ATOM 965 O O . TYR A 1 113 ? 0.021 -3.518 -10.815 1.00 96.44 113 TYR A O 1
ATOM 973 N N . LEU A 1 114 ? -2.002 -4.003 -11.669 1.00 96.94 114 LEU A N 1
ATOM 974 C CA . LEU A 1 114 ? -2.364 -4.924 -10.598 1.00 96.94 114 LEU A CA 1
ATOM 975 C C . LEU A 1 114 ? -1.497 -6.187 -10.599 1.00 96.94 114 LEU A C 1
ATOM 977 O O . LEU A 1 114 ? -1.156 -6.679 -9.523 1.00 96.94 114 LEU A O 1
ATOM 981 N N . ARG A 1 115 ? -1.101 -6.712 -11.766 1.00 96.12 115 ARG A N 1
ATOM 982 C CA . ARG A 1 115 ? -0.195 -7.874 -11.854 1.00 96.12 115 ARG A CA 1
ATOM 983 C C . ARG A 1 115 ? 1.170 -7.575 -11.252 1.00 96.12 115 ARG A C 1
ATOM 985 O O . ARG A 1 115 ? 1.686 -8.408 -10.517 1.00 96.12 115 ARG A O 1
ATOM 992 N N . ILE A 1 116 ? 1.717 -6.385 -11.491 1.00 95.75 116 ILE A N 1
ATOM 993 C CA . ILE A 1 116 ? 3.016 -5.965 -10.938 1.00 95.75 116 ILE A CA 1
ATOM 994 C C . ILE A 1 116 ? 2.991 -5.960 -9.402 1.00 95.75 116 ILE A C 1
ATOM 996 O O . ILE A 1 116 ? 3.979 -6.319 -8.765 1.00 95.75 116 ILE A O 1
ATOM 1000 N N . LEU A 1 117 ? 1.845 -5.619 -8.807 1.00 96.19 117 LEU A N 1
ATOM 1001 C CA . LEU A 1 117 ? 1.611 -5.657 -7.360 1.00 96.19 117 LEU A CA 1
ATOM 1002 C C . LEU A 1 117 ? 1.060 -7.007 -6.863 1.00 96.19 117 LEU A C 1
ATOM 1004 O O . LEU A 1 117 ? 0.605 -7.100 -5.723 1.00 96.19 117 LEU A O 1
ATOM 1008 N N . ASN A 1 118 ? 1.054 -8.057 -7.692 1.00 93.81 118 ASN A N 1
ATOM 1009 C CA . ASN A 1 118 ? 0.485 -9.376 -7.378 1.00 93.81 118 ASN A CA 1
ATOM 1010 C C . ASN A 1 118 ? -0.969 -9.312 -6.856 1.00 93.81 118 ASN A C 1
ATOM 1012 O O . ASN A 1 118 ? -1.354 -10.037 -5.932 1.00 93.81 118 ASN A O 1
ATOM 1016 N N . SER A 1 119 ? -1.768 -8.417 -7.437 1.00 96.19 119 SER A N 1
ATOM 1017 C CA . SER A 1 119 ? -3.096 -8.010 -6.960 1.00 96.19 119 SER A CA 1
ATOM 1018 C C . SER A 1 119 ? -4.169 -8.016 -8.062 1.00 96.19 119 SER A C 1
ATOM 1020 O O . SER A 1 119 ? -5.225 -7.412 -7.897 1.00 96.19 119 SER A O 1
ATOM 1022 N N . ASN A 1 120 ? -3.925 -8.696 -9.189 1.00 95.62 120 ASN A N 1
ATOM 1023 C CA . ASN A 1 120 ? -4.854 -8.792 -10.326 1.00 95.62 120 ASN A CA 1
ATOM 1024 C C . ASN A 1 120 ? -6.003 -9.791 -10.076 1.00 95.62 120 ASN A C 1
ATOM 1026 O O . ASN A 1 120 ? -6.282 -10.644 -10.913 1.00 95.62 120 ASN A O 1
ATOM 1030 N N . GLU A 1 121 ? -6.666 -9.671 -8.926 1.00 93.31 121 GLU A N 1
ATOM 1031 C CA . GLU A 1 121 ? -7.743 -10.559 -8.484 1.00 93.31 121 GLU A CA 1
ATOM 1032 C C . GLU A 1 121 ? -9.114 -9.890 -8.582 1.00 93.31 121 GLU A C 1
ATOM 1034 O O . GLU A 1 121 ? -9.249 -8.675 -8.417 1.00 93.31 121 GLU A O 1
ATOM 1039 N N . SER A 1 122 ? -10.167 -10.690 -8.781 1.00 92.31 122 SER A N 1
ATOM 1040 C CA . SER A 1 122 ? -11.545 -10.175 -8.870 1.00 92.31 122 SER A CA 1
ATOM 1041 C C . SER A 1 122 ? -11.970 -9.421 -7.603 1.00 92.31 122 SER A C 1
ATOM 1043 O O . SER A 1 122 ? -12.623 -8.384 -7.704 1.00 92.31 122 SER A O 1
ATOM 1045 N N . CYS A 1 123 ? -11.578 -9.900 -6.415 1.00 92.88 123 CYS A N 1
ATOM 1046 C CA . CYS A 1 123 ? -11.901 -9.233 -5.151 1.00 92.88 123 CYS A CA 1
ATOM 1047 C C . CYS A 1 123 ? -11.289 -7.828 -5.076 1.00 92.88 123 CYS A C 1
ATOM 1049 O O . CYS A 1 123 ? -11.980 -6.897 -4.680 1.00 92.88 123 CYS A O 1
ATOM 1051 N N . VAL A 1 124 ? -10.049 -7.656 -5.548 1.00 95.31 124 VAL A N 1
ATOM 1052 C CA . VAL A 1 124 ? -9.367 -6.357 -5.592 1.00 95.31 124 VAL A CA 1
ATOM 1053 C C . VAL A 1 124 ? -10.004 -5.446 -6.642 1.00 95.31 124 VAL A C 1
ATOM 1055 O O . VAL A 1 124 ? -10.289 -4.291 -6.347 1.00 95.31 124 VAL A O 1
ATOM 1058 N N . LYS A 1 125 ? -10.303 -5.950 -7.846 1.00 93.62 125 LYS A N 1
ATOM 1059 C CA . LYS A 1 125 ? -10.920 -5.152 -8.929 1.00 93.62 125 LYS A CA 1
ATOM 1060 C C . LYS A 1 125 ? -12.321 -4.628 -8.599 1.00 93.62 125 LYS A C 1
ATOM 1062 O O . LYS A 1 125 ? -12.742 -3.610 -9.149 1.00 93.62 125 LYS A O 1
ATOM 1067 N N . LYS A 1 126 ? -13.051 -5.329 -7.727 1.00 91.56 126 LYS A N 1
ATOM 1068 C CA . LYS A 1 126 ? -14.396 -4.943 -7.274 1.00 91.56 126 LYS A CA 1
ATOM 1069 C C . LYS A 1 126 ? -14.384 -3.875 -6.182 1.00 91.56 126 LYS A C 1
ATOM 1071 O O . LYS A 1 126 ? -15.429 -3.287 -5.918 1.00 91.56 126 LYS A O 1
ATOM 1076 N N . LEU A 1 127 ? -13.236 -3.613 -5.558 1.00 92.69 127 LEU A N 1
ATOM 1077 C CA . LEU A 1 127 ? -13.119 -2.539 -4.577 1.00 92.69 127 LEU A CA 1
ATOM 1078 C C . LEU A 1 127 ? -13.368 -1.180 -5.232 1.00 92.69 127 LEU A C 1
ATOM 1080 O O . LEU A 1 127 ? -12.963 -0.987 -6.378 1.00 92.69 127 LEU A O 1
ATOM 1084 N N . PRO A 1 128 ? -13.946 -0.205 -4.512 1.00 91.31 128 PRO A N 1
ATOM 1085 C CA . PRO A 1 128 ? -13.912 1.190 -4.928 1.00 91.31 128 PRO A CA 1
ATOM 1086 C C . PRO A 1 128 ? -12.510 1.613 -5.376 1.00 91.31 128 PRO A C 1
ATOM 1088 O O . PRO A 1 128 ? -11.528 1.283 -4.707 1.00 91.31 128 PRO A O 1
ATOM 1091 N N . TYR A 1 129 ? -12.404 2.355 -6.483 1.00 91.62 129 TYR A N 1
ATOM 1092 C CA . TYR A 1 129 ? -11.113 2.687 -7.101 1.00 91.62 129 TYR A CA 1
ATOM 1093 C C . TYR A 1 129 ? -10.110 3.315 -6.121 1.00 91.62 129 TYR A C 1
ATOM 1095 O O . TYR A 1 129 ? -8.911 3.083 -6.244 1.00 91.62 129 TYR A O 1
ATOM 1103 N N . TYR A 1 130 ? -10.591 4.063 -5.123 1.00 91.06 130 TYR A N 1
ATOM 1104 C CA . TYR A 1 130 ? -9.768 4.702 -4.097 1.00 91.06 130 TYR A CA 1
ATOM 1105 C C . TYR A 1 130 ? -9.264 3.750 -2.999 1.00 91.06 130 TYR A C 1
ATOM 1107 O O . TYR A 1 130 ? -8.405 4.134 -2.215 1.00 91.06 130 TYR A O 1
ATOM 1115 N N . LEU A 1 131 ? -9.760 2.512 -2.929 1.00 94.62 131 LEU A N 1
ATOM 1116 C CA . LEU A 1 131 ? -9.226 1.456 -2.060 1.00 94.62 131 LEU A CA 1
ATOM 1117 C C . LEU A 1 131 ? -8.240 0.541 -2.799 1.00 94.62 131 LEU A C 1
ATOM 1119 O O . LEU A 1 131 ? -7.389 -0.079 -2.159 1.00 94.62 131 LEU A O 1
ATOM 1123 N N . ILE A 1 132 ? -8.318 0.464 -4.134 1.00 96.06 132 ILE A N 1
ATOM 1124 C CA . ILE A 1 132 ? -7.490 -0.450 -4.936 1.00 96.06 132 ILE A CA 1
ATOM 1125 C C . ILE A 1 132 ? -5.983 -0.225 -4.713 1.00 96.06 132 ILE A C 1
ATOM 1127 O O . ILE A 1 132 ? -5.291 -1.215 -4.448 1.00 96.06 132 ILE A O 1
ATOM 1131 N N . PRO A 1 133 ? -5.434 1.012 -4.764 1.00 96.38 133 PRO A N 1
ATOM 1132 C CA . PRO A 1 133 ? -4.000 1.215 -4.585 1.00 96.38 133 PRO A CA 1
ATOM 1133 C C . PRO A 1 133 ? -3.519 0.732 -3.219 1.00 96.38 133 PRO A C 1
ATOM 1135 O O . PRO A 1 133 ? -2.544 -0.012 -3.139 1.00 96.38 133 PRO A O 1
ATOM 1138 N N . ILE A 1 134 ? -4.213 1.108 -2.141 1.00 97.75 134 ILE A N 1
ATOM 1139 C CA . ILE A 1 134 ? -3.796 0.751 -0.784 1.00 97.75 134 ILE A CA 1
ATOM 1140 C C . ILE A 1 134 ? -3.916 -0.751 -0.512 1.00 97.75 134 ILE A C 1
ATOM 1142 O O . ILE A 1 134 ? -2.977 -1.343 0.020 1.00 97.75 134 ILE A O 1
ATOM 1146 N N . VAL A 1 135 ? -5.002 -1.395 -0.949 1.00 98.12 135 VAL A N 1
ATOM 1147 C CA . VAL A 1 135 ? -5.138 -2.854 -0.837 1.00 98.12 135 VAL A CA 1
ATOM 1148 C C . VAL A 1 135 ? -4.044 -3.565 -1.627 1.00 98.12 135 VAL A C 1
ATOM 1150 O O . VAL A 1 135 ? -3.433 -4.493 -1.102 1.00 98.12 135 VAL A O 1
ATOM 1153 N N . SER A 1 136 ? -3.723 -3.095 -2.835 1.00 98.06 136 SER A N 1
ATOM 1154 C CA . SER A 1 136 ? -2.653 -3.687 -3.648 1.00 98.06 136 SER A CA 1
ATOM 1155 C C . SER A 1 136 ? -1.278 -3.555 -2.980 1.00 98.06 136 SER A C 1
ATOM 1157 O O . SER A 1 136 ? -0.493 -4.498 -2.999 1.00 98.06 136 SER A O 1
ATOM 1159 N N . ASN A 1 137 ? -0.991 -2.421 -2.327 1.00 98.06 137 ASN A N 1
ATOM 1160 C CA . ASN A 1 137 ? 0.258 -2.213 -1.582 1.00 98.06 137 ASN A CA 1
ATOM 1161 C C . ASN A 1 137 ? 0.379 -3.130 -0.358 1.00 98.06 137 ASN A C 1
ATOM 1163 O O . ASN A 1 137 ? 1.425 -3.737 -0.142 1.00 98.06 137 ASN A O 1
ATOM 1167 N N . LEU A 1 138 ? -0.683 -3.240 0.444 1.00 98.25 138 LEU A N 1
ATOM 1168 C CA . LEU A 1 138 ? -0.682 -4.076 1.649 1.00 98.25 138 LEU A CA 1
ATOM 1169 C C . LEU A 1 138 ? -0.663 -5.569 1.302 1.00 98.25 138 LEU A C 1
ATOM 1171 O O . LEU A 1 138 ? 0.038 -6.344 1.949 1.00 98.25 138 LEU A O 1
ATOM 1175 N N . ARG A 1 139 ? -1.365 -5.966 0.234 1.00 96.69 139 ARG A N 1
ATOM 1176 C CA . ARG A 1 139 ? -1.295 -7.318 -0.332 1.00 96.69 139 ARG A CA 1
ATOM 1177 C C . ARG A 1 139 ? 0.109 -7.636 -0.839 1.00 96.69 139 ARG A C 1
ATOM 1179 O O . ARG A 1 139 ? 0.613 -8.720 -0.560 1.00 96.69 139 ARG A O 1
ATOM 1186 N N . PHE A 1 140 ? 0.757 -6.699 -1.532 1.00 97.00 140 PHE A N 1
ATOM 1187 C CA . PHE A 1 140 ? 2.146 -6.849 -1.963 1.00 97.00 140 PHE A CA 1
ATOM 1188 C C . PHE A 1 140 ? 3.095 -7.025 -0.766 1.00 97.00 140 PHE A C 1
ATOM 1190 O O . PHE A 1 140 ? 3.845 -7.999 -0.737 1.00 97.00 140 PHE A O 1
ATOM 1197 N N . LEU A 1 141 ? 3.000 -6.161 0.255 1.00 97.12 141 LEU A N 1
ATOM 1198 C CA . LEU A 1 141 ? 3.773 -6.268 1.501 1.00 97.12 141 LEU A CA 1
ATOM 1199 C C . LEU A 1 141 ? 3.620 -7.656 2.143 1.00 97.12 141 LEU A C 1
ATOM 1201 O O . LEU A 1 141 ? 4.616 -8.317 2.432 1.00 97.12 141 LEU A O 1
ATOM 1205 N N . LEU A 1 142 ? 2.378 -8.119 2.325 1.00 96.12 142 LEU A N 1
ATOM 1206 C CA . LEU A 1 142 ? 2.092 -9.436 2.894 1.00 96.12 142 LEU A CA 1
ATOM 1207 C C . LEU A 1 142 ? 2.718 -10.562 2.057 1.00 96.12 142 LEU A C 1
ATOM 1209 O O . LEU A 1 142 ? 3.381 -11.438 2.611 1.00 96.12 142 LEU A O 1
ATOM 1213 N N . LYS A 1 143 ? 2.555 -10.533 0.728 1.00 94.12 143 LYS A N 1
ATOM 1214 C CA . LYS A 1 143 ? 3.102 -11.563 -0.168 1.00 94.12 143 LYS A CA 1
ATOM 1215 C C . LYS A 1 143 ? 4.631 -11.620 -0.126 1.00 94.12 143 LYS A C 1
ATOM 1217 O O . LYS A 1 143 ? 5.177 -12.716 -0.037 1.00 94.12 143 LYS A O 1
ATOM 1222 N N . GLU A 1 144 ? 5.327 -10.485 -0.127 1.00 93.69 144 GLU A N 1
ATOM 1223 C CA . GLU A 1 144 ? 6.796 -10.463 -0.016 1.00 93.69 144 GLU A CA 1
ATOM 1224 C C . GLU A 1 144 ? 7.278 -10.985 1.351 1.00 93.69 144 GLU A C 1
ATOM 1226 O O . GLU A 1 144 ? 8.270 -11.716 1.440 1.00 93.69 144 GLU A O 1
ATOM 1231 N N . LYS A 1 145 ? 6.542 -10.694 2.431 1.00 94.25 145 LYS A N 1
ATOM 1232 C CA . LYS A 1 145 ? 6.846 -11.237 3.766 1.00 94.25 145 LYS A CA 1
ATOM 1233 C C . LYS A 1 145 ? 6.593 -12.733 3.861 1.00 94.25 145 LYS A C 1
ATOM 1235 O O . LYS A 1 145 ? 7.360 -13.430 4.516 1.00 94.25 145 LYS A O 1
ATOM 1240 N N . LEU A 1 146 ? 5.567 -13.243 3.192 1.00 92.69 146 LEU A N 1
ATOM 1241 C CA . LEU A 1 146 ? 5.294 -14.677 3.144 1.00 92.69 146 LEU A CA 1
ATOM 1242 C C . LEU A 1 146 ? 6.352 -15.442 2.334 1.00 92.69 146 LEU A C 1
ATOM 1244 O O . LEU A 1 146 ? 6.850 -16.464 2.806 1.00 92.69 146 LEU A O 1
ATOM 1248 N N . LYS A 1 147 ? 6.757 -14.925 1.163 1.00 91.19 147 LYS A N 1
ATOM 1249 C CA . LYS A 1 147 ? 7.827 -15.521 0.336 1.00 91.19 147 LYS A CA 1
ATOM 1250 C C . LYS A 1 147 ? 9.125 -15.709 1.114 1.00 91.19 147 LYS A C 1
ATOM 1252 O O . LYS A 1 147 ? 9.772 -16.743 0.996 1.00 91.19 147 LYS A O 1
ATOM 1257 N N . THR A 1 148 ? 9.463 -14.731 1.951 1.00 90.56 148 THR A N 1
ATOM 1258 C CA . THR A 1 148 ? 10.687 -14.732 2.764 1.00 90.56 148 THR A CA 1
ATOM 1259 C C . THR A 1 148 ? 10.510 -15.369 4.148 1.00 90.56 148 THR A C 1
ATOM 1261 O O . THR A 1 148 ? 11.420 -15.292 4.968 1.00 90.56 148 THR A O 1
ATOM 1264 N N . ASN A 1 149 ? 9.355 -15.988 4.433 1.00 90.69 149 ASN A N 1
ATOM 1265 C CA . ASN A 1 149 ? 9.017 -16.586 5.731 1.00 90.69 149 ASN A CA 1
ATOM 1266 C C . ASN A 1 149 ? 9.145 -15.615 6.931 1.00 90.69 149 ASN A C 1
ATOM 1268 O O . ASN A 1 149 ? 9.494 -15.996 8.046 1.00 90.69 149 ASN A O 1
ATOM 1272 N N . ASN A 1 150 ? 8.851 -14.334 6.701 1.00 92.56 150 ASN A N 1
ATOM 1273 C CA . ASN A 1 150 ? 8.927 -13.258 7.691 1.00 92.56 150 ASN A CA 1
ATOM 1274 C C . ASN A 1 150 ? 7.552 -12.756 8.146 1.00 92.56 150 ASN A C 1
ATOM 1276 O O . ASN A 1 150 ? 7.465 -11.709 8.785 1.00 92.56 150 ASN A O 1
ATOM 1280 N N . PHE A 1 151 ? 6.470 -13.469 7.833 1.00 94.25 151 PHE A N 1
ATOM 1281 C CA . PHE A 1 151 ? 5.134 -13.149 8.335 1.00 94.25 151 PHE A CA 1
ATOM 1282 C C . PHE A 1 151 ? 4.785 -13.999 9.565 1.00 94.25 151 PHE A C 1
ATOM 1284 O O . PHE A 1 151 ? 4.805 -15.226 9.502 1.00 94.25 151 PHE A O 1
ATOM 1291 N N . ILE A 1 152 ? 4.446 -13.349 10.683 1.00 92.69 152 ILE A N 1
ATOM 1292 C CA . ILE A 1 152 ? 4.165 -13.997 11.971 1.00 92.69 152 ILE A CA 1
ATOM 1293 C C . ILE A 1 152 ? 2.695 -13.803 12.361 1.00 92.69 152 ILE A C 1
ATOM 1295 O O . ILE A 1 152 ? 2.246 -12.704 12.703 1.00 92.69 152 ILE A O 1
ATOM 1299 N N . TYR A 1 153 ? 1.945 -14.899 12.382 1.00 91.12 153 TYR A N 1
ATOM 1300 C CA . TYR A 1 153 ? 0.521 -14.935 12.714 1.00 91.12 153 TYR A CA 1
ATOM 1301 C C . TYR A 1 153 ? 0.250 -15.868 13.904 1.00 91.12 153 TYR A C 1
ATOM 1303 O O . TYR A 1 153 ? 1.128 -16.614 14.341 1.00 91.12 153 TYR A O 1
ATOM 1311 N N . LYS A 1 154 ? -0.951 -15.783 14.490 1.00 85.81 154 LYS A N 1
ATOM 1312 C CA . LYS A 1 154 ? -1.341 -16.625 15.632 1.00 85.81 154 LYS A CA 1
ATOM 1313 C C . LYS A 1 154 ? -1.479 -18.087 15.194 1.00 85.81 154 LYS A C 1
ATOM 1315 O O . LYS A 1 154 ? -2.027 -18.376 14.131 1.00 85.81 154 LYS A O 1
ATOM 1320 N N . SER A 1 155 ? -1.033 -19.014 16.041 1.00 75.38 155 SER A N 1
ATOM 1321 C CA . SER A 1 155 ? -1.294 -20.440 15.842 1.00 75.38 155 SER A CA 1
ATOM 1322 C C . SER A 1 155 ? -2.807 -20.682 15.764 1.00 75.38 155 SER A C 1
ATOM 1324 O O . SER A 1 155 ? -3.566 -20.176 16.590 1.00 75.38 155 SER A O 1
ATOM 1326 N N . ASN A 1 156 ? -3.242 -21.443 14.756 1.00 76.62 156 ASN A N 1
ATOM 1327 C CA . ASN A 1 156 ? -4.650 -21.730 14.435 1.00 76.62 156 ASN A CA 1
ATOM 1328 C C . ASN A 1 156 ? -5.473 -20.557 13.874 1.00 76.62 156 ASN A C 1
ATOM 1330 O O . ASN A 1 156 ? -6.702 -20.658 13.812 1.00 76.62 156 ASN A O 1
ATOM 1334 N N . ASP A 1 157 ? -4.839 -19.468 13.433 1.00 81.81 157 ASP A N 1
ATOM 1335 C CA . ASP A 1 157 ? -5.557 -18.419 12.713 1.00 81.81 157 ASP A CA 1
ATOM 1336 C C . ASP A 1 157 ? -5.974 -18.907 11.316 1.00 81.81 157 ASP A C 1
ATOM 1338 O O . ASP A 1 157 ? -5.175 -18.974 10.375 1.00 81.81 157 ASP A O 1
ATOM 1342 N N . LYS A 1 158 ? -7.258 -19.266 11.193 1.00 82.75 158 LYS A N 1
ATOM 1343 C CA . LYS A 1 158 ? -7.840 -19.783 9.950 1.00 82.75 158 LYS A CA 1
ATOM 1344 C C . LYS A 1 158 ? -7.718 -18.787 8.798 1.00 82.75 158 LYS A C 1
ATOM 1346 O O . LYS A 1 158 ? -7.553 -19.231 7.665 1.00 82.75 158 LYS A O 1
ATOM 1351 N N . ALA A 1 159 ? -7.764 -17.481 9.072 1.00 83.06 159 ALA A N 1
ATOM 1352 C CA . ALA A 1 159 ? -7.725 -16.457 8.034 1.00 83.06 159 ALA A CA 1
ATOM 1353 C C . ALA A 1 159 ? -6.383 -16.476 7.288 1.00 83.06 159 ALA A C 1
ATOM 1355 O O . ALA A 1 159 ? -6.356 -16.524 6.060 1.00 83.06 159 ALA A O 1
ATOM 1356 N N . TYR A 1 160 ? -5.273 -16.529 8.028 1.00 86.00 160 TYR A N 1
ATOM 1357 C CA . TYR A 1 160 ? -3.931 -16.505 7.442 1.00 86.00 160 TYR A CA 1
ATOM 1358 C C . TYR A 1 160 ? -3.398 -17.887 7.051 1.00 86.00 160 TYR A C 1
ATOM 1360 O O . TYR A 1 160 ? -2.631 -17.990 6.093 1.00 86.00 160 TYR A O 1
ATOM 1368 N N . SER A 1 161 ? -3.821 -18.957 7.737 1.00 81.31 161 SER A N 1
ATOM 1369 C CA . SER A 1 161 ? -3.345 -20.324 7.457 1.00 81.31 161 SER A CA 1
ATOM 1370 C C . SER A 1 161 ? -3.557 -20.759 5.998 1.00 81.31 161 SER A C 1
ATOM 1372 O O . SER A 1 161 ? -2.699 -21.422 5.418 1.00 81.31 161 SER A O 1
ATOM 1374 N N . ASN A 1 162 ? -4.648 -20.315 5.366 1.00 79.56 162 ASN A N 1
ATOM 1375 C CA . ASN A 1 162 ? -4.966 -20.641 3.974 1.00 79.56 162 ASN A CA 1
ATOM 1376 C C . ASN A 1 162 ? -4.011 -19.995 2.958 1.00 79.56 162 ASN A C 1
ATOM 1378 O O . ASN A 1 162 ? -3.838 -20.517 1.860 1.00 79.56 162 ASN A O 1
ATOM 1382 N N . ILE A 1 163 ? -3.410 -18.853 3.292 1.00 82.62 163 ILE A N 1
ATOM 1383 C CA . ILE A 1 163 ? -2.498 -18.131 2.393 1.00 82.62 163 ILE A CA 1
ATOM 1384 C C . ILE A 1 163 ? -1.097 -18.733 2.478 1.00 82.62 163 ILE A C 1
ATOM 1386 O O . ILE A 1 163 ? -0.419 -18.901 1.469 1.00 82.62 163 ILE A O 1
ATOM 1390 N N . VAL A 1 164 ? -0.672 -19.077 3.695 1.00 80.12 164 VAL A N 1
ATOM 1391 C CA . VAL A 1 164 ? 0.686 -19.554 3.985 1.00 80.12 164 VAL A CA 1
ATOM 1392 C C . VAL A 1 164 ? 0.971 -20.878 3.276 1.00 80.12 164 VAL A C 1
ATOM 1394 O O . VAL A 1 164 ? 2.051 -21.047 2.722 1.00 80.12 164 VAL A O 1
ATOM 1397 N N . ASN A 1 165 ? -0.013 -21.779 3.213 1.00 73.38 165 ASN A N 1
ATOM 1398 C CA . ASN A 1 165 ? 0.149 -23.101 2.600 1.00 73.38 165 ASN A CA 1
ATOM 1399 C C . ASN A 1 165 ? 0.383 -23.072 1.076 1.00 73.38 165 ASN A C 1
ATOM 1401 O O . ASN A 1 165 ? 0.775 -24.088 0.509 1.00 73.38 165 ASN A O 1
ATOM 1405 N N . ASN A 1 166 ? 0.155 -21.934 0.412 1.00 71.44 166 ASN A N 1
ATOM 1406 C CA . ASN A 1 166 ? 0.184 -21.821 -1.049 1.00 71.44 166 ASN A CA 1
ATOM 1407 C C . ASN A 1 166 ? 1.433 -21.106 -1.594 1.00 71.44 166 ASN A C 1
ATOM 1409 O O . ASN A 1 166 ? 1.471 -20.768 -2.778 1.00 71.44 166 ASN A O 1
ATOM 1413 N N . ILE A 1 167 ? 2.440 -20.830 -0.758 1.00 78.75 167 ILE A N 1
ATOM 1414 C CA . ILE A 1 167 ? 3.587 -19.999 -1.146 1.00 78.75 167 ILE A CA 1
ATOM 1415 C C . ILE A 1 167 ? 4.875 -20.815 -1.175 1.00 78.75 167 ILE A C 1
ATOM 1417 O O . ILE A 1 167 ? 5.264 -21.446 -0.197 1.00 78.75 167 ILE 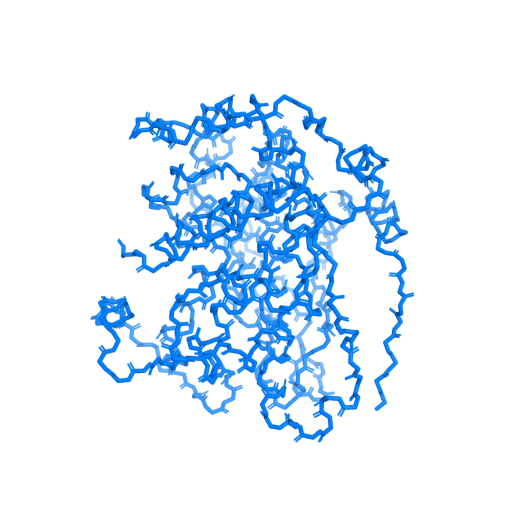A O 1
ATOM 1421 N N . ASN A 1 168 ? 5.570 -20.744 -2.312 1.00 76.69 168 ASN A N 1
ATOM 1422 C CA . ASN A 1 168 ? 6.930 -21.250 -2.437 1.00 76.69 168 ASN A CA 1
ATOM 1423 C C . ASN A 1 168 ? 7.873 -20.318 -1.671 1.00 76.69 168 ASN A C 1
ATOM 1425 O O . ASN A 1 168 ? 7.957 -19.128 -1.980 1.00 76.69 168 ASN A O 1
ATOM 1429 N N . HIS A 1 169 ? 8.567 -20.862 -0.676 1.00 80.12 169 HIS A N 1
ATOM 1430 C CA . HIS A 1 169 ? 9.515 -20.099 0.123 1.00 80.12 169 HIS A CA 1
ATOM 1431 C C . HIS A 1 169 ? 10.832 -19.889 -0.625 1.00 80.12 169 HIS A C 1
ATOM 1433 O O . HIS A 1 169 ? 11.391 -20.819 -1.209 1.00 80.12 169 HIS A O 1
ATOM 1439 N N . GLU A 1 170 ? 11.340 -18.662 -0.572 1.00 78.31 170 GLU A N 1
ATOM 1440 C CA . GLU A 1 170 ? 12.680 -18.326 -1.039 1.00 78.31 170 GLU A CA 1
ATOM 1441 C C . GLU A 1 170 ? 13.680 -18.503 0.111 1.00 78.31 170 GLU A C 1
ATOM 1443 O O . GLU A 1 170 ? 13.425 -18.096 1.248 1.00 78.31 170 GLU A O 1
ATOM 1448 N N . ASN A 1 171 ? 14.841 -19.097 -0.178 1.00 68.94 171 ASN A N 1
ATOM 1449 C CA . ASN A 1 171 ? 15.937 -19.172 0.786 1.00 68.94 171 ASN A CA 1
ATOM 1450 C C . ASN A 1 171 ? 16.557 -17.777 0.954 1.00 68.94 171 ASN A C 1
ATOM 1452 O O . ASN A 1 171 ? 17.411 -17.371 0.166 1.00 68.94 171 ASN A O 1
ATOM 1456 N N . CYS A 1 172 ? 16.139 -17.052 1.991 1.00 66.69 172 CYS A N 1
ATOM 1457 C CA . CYS A 1 172 ? 16.731 -15.780 2.398 1.00 66.69 172 CYS A CA 1
ATOM 1458 C C . CYS A 1 172 ? 17.256 -15.841 3.835 1.00 66.69 172 CYS A C 1
ATOM 1460 O O . CYS A 1 172 ? 16.749 -16.586 4.670 1.00 66.69 172 CYS A O 1
ATOM 1462 N N . ASP A 1 173 ? 18.264 -15.013 4.116 1.00 68.62 173 ASP A N 1
ATOM 1463 C CA . ASP A 1 173 ? 18.836 -14.814 5.450 1.00 68.62 173 ASP A CA 1
ATOM 1464 C C . ASP A 1 173 ? 17.796 -14.096 6.336 1.00 68.62 173 ASP A C 1
ATOM 1466 O O . ASP A 1 173 ? 17.679 -12.866 6.322 1.00 68.62 173 ASP A O 1
ATOM 1470 N N . SER A 1 174 ? 16.958 -14.877 7.030 1.00 67.25 174 SER A N 1
ATOM 1471 C CA . SER A 1 174 ? 15.747 -14.397 7.716 1.00 67.25 174 SER A CA 1
ATOM 1472 C C . SER A 1 174 ? 16.028 -13.392 8.830 1.00 67.25 174 SER A C 1
ATOM 1474 O O . SER A 1 174 ? 15.162 -12.590 9.170 1.00 67.25 174 SER A O 1
ATOM 1476 N N . ASP A 1 175 ? 17.235 -13.403 9.392 1.00 69.88 175 ASP A N 1
ATOM 1477 C CA . ASP A 1 175 ? 17.536 -12.672 10.626 1.00 69.88 175 ASP A CA 1
ATOM 1478 C C . ASP A 1 175 ? 17.725 -11.163 10.420 1.00 69.88 175 ASP A C 1
ATOM 1480 O O . ASP A 1 175 ? 17.642 -10.393 11.378 1.00 69.88 175 ASP A O 1
ATOM 1484 N N . LYS A 1 176 ? 17.931 -10.713 9.175 1.00 79.38 176 LYS A N 1
ATOM 1485 C CA . LYS A 1 176 ? 18.092 -9.284 8.839 1.00 79.38 176 LYS A CA 1
ATOM 1486 C C . LYS A 1 176 ? 16.799 -8.620 8.369 1.00 79.38 176 LYS A C 1
ATOM 1488 O O . LYS A 1 176 ? 16.694 -7.391 8.386 1.00 79.38 176 LYS A O 1
ATOM 1493 N N . ILE A 1 177 ? 15.812 -9.413 7.955 1.00 85.75 177 ILE A N 1
ATOM 1494 C CA . ILE A 1 177 ? 14.547 -8.917 7.414 1.00 85.75 177 ILE A CA 1
ATOM 1495 C C . ILE A 1 177 ? 13.578 -8.674 8.572 1.00 85.75 177 ILE A C 1
ATOM 1497 O O . ILE A 1 177 ? 13.411 -9.506 9.461 1.00 85.75 177 ILE A O 1
ATOM 1501 N N . ALA A 1 178 ? 12.904 -7.521 8.575 1.00 90.38 178 ALA A N 1
ATOM 1502 C CA . ALA A 1 178 ? 11.895 -7.252 9.590 1.00 90.38 178 ALA A CA 1
ATOM 1503 C C . ALA A 1 178 ? 10.740 -8.252 9.492 1.00 90.38 178 ALA A C 1
ATOM 1505 O O . ALA A 1 178 ? 10.193 -8.482 8.410 1.00 90.38 178 ALA A O 1
ATOM 1506 N N . LYS A 1 179 ? 10.337 -8.810 10.631 1.00 93.38 179 LYS A N 1
ATOM 1507 C CA . LYS A 1 179 ? 9.169 -9.686 10.704 1.00 93.38 179 LYS A CA 1
ATOM 1508 C C . LYS A 1 179 ? 7.911 -8.833 10.685 1.00 93.38 179 LYS A C 1
ATOM 1510 O O . LYS A 1 179 ? 7.810 -7.900 11.469 1.00 93.38 179 LYS A O 1
ATOM 1515 N N . LEU A 1 180 ? 6.963 -9.156 9.816 1.00 95.00 180 LEU A N 1
ATOM 1516 C CA . LEU A 1 180 ? 5.636 -8.553 9.822 1.00 95.00 180 LEU A CA 1
ATOM 1517 C C . LEU A 1 180 ? 4.729 -9.399 10.708 1.00 95.00 180 LEU A C 1
ATOM 1519 O O . LEU A 1 180 ? 4.404 -10.532 10.357 1.00 95.00 180 LEU A O 1
ATOM 1523 N N . TYR A 1 181 ? 4.301 -8.862 11.841 1.00 94.25 181 TYR A N 1
ATOM 1524 C CA . TYR A 1 181 ? 3.298 -9.531 12.659 1.00 94.25 181 TYR A CA 1
ATOM 1525 C C . TYR A 1 181 ? 1.884 -9.221 12.144 1.00 94.25 181 TYR A C 1
ATOM 1527 O O . TYR A 1 181 ? 1.617 -8.115 11.679 1.00 94.25 181 TYR A O 1
ATOM 1535 N N . HIS A 1 182 ? 0.945 -10.164 12.273 1.00 93.88 182 HIS A N 1
ATOM 1536 C CA . HIS A 1 182 ? -0.462 -9.958 11.881 1.00 93.88 182 HIS A CA 1
ATOM 1537 C C . HIS A 1 182 ? -1.067 -8.671 12.476 1.00 93.88 182 HIS A C 1
ATOM 1539 O O . HIS A 1 182 ? -1.721 -7.914 11.767 1.00 93.88 182 HIS A O 1
ATOM 1545 N N . TYR A 1 183 ? -0.764 -8.355 13.742 1.00 93.06 183 TYR A N 1
ATOM 1546 C CA . TYR A 1 183 ? -1.249 -7.136 14.395 1.00 93.06 183 TYR A CA 1
ATOM 1547 C C . TYR A 1 183 ? -0.664 -5.846 13.794 1.00 93.06 183 TYR A C 1
ATOM 1549 O O . TYR A 1 183 ? -1.308 -4.802 13.853 1.00 93.06 183 TYR A O 1
ATOM 1557 N N . GLU A 1 184 ? 0.538 -5.890 13.210 1.00 95.50 184 GLU A N 1
ATOM 1558 C CA . GLU A 1 184 ? 1.121 -4.747 12.494 1.00 95.50 184 GLU A CA 1
ATOM 1559 C C . GLU A 1 184 ? 0.455 -4.574 11.131 1.00 95.50 184 GLU A C 1
ATOM 1561 O O . GLU A 1 184 ? 0.137 -3.450 10.753 1.00 95.50 184 GLU A O 1
ATOM 1566 N N . LEU A 1 185 ? 0.170 -5.672 10.422 1.00 96.50 185 LEU A N 1
ATOM 1567 C CA . LEU A 1 185 ? -0.593 -5.626 9.174 1.00 96.50 185 LEU A CA 1
ATOM 1568 C C . LEU A 1 185 ? -1.988 -5.028 9.402 1.00 96.50 185 LEU A C 1
ATOM 1570 O O . LEU A 1 185 ? -2.400 -4.118 8.685 1.00 96.50 185 LEU A O 1
ATOM 1574 N N . GLU A 1 186 ? -2.703 -5.495 10.422 1.00 95.44 186 GLU A N 1
ATOM 1575 C CA . GLU A 1 186 ? -4.027 -4.972 10.763 1.00 95.44 186 GLU A CA 1
ATOM 1576 C C . GLU A 1 186 ? -3.974 -3.503 11.211 1.00 95.44 186 GLU A C 1
ATOM 1578 O O . GLU A 1 186 ? -4.825 -2.706 10.806 1.00 95.44 186 GLU A O 1
ATOM 1583 N N . ALA A 1 187 ? -2.935 -3.107 11.957 1.00 95.38 187 ALA A N 1
ATOM 1584 C CA . ALA A 1 187 ? -2.690 -1.707 12.297 1.00 95.38 187 ALA A CA 1
ATOM 1585 C C . ALA A 1 187 ? -2.386 -0.845 11.057 1.00 95.38 187 ALA A C 1
ATOM 1587 O O . ALA A 1 187 ? -2.820 0.308 10.994 1.00 95.38 187 ALA A O 1
ATOM 1588 N N . LEU A 1 188 ? -1.686 -1.369 10.044 1.00 97.31 188 LEU A N 1
ATOM 1589 C CA . LEU A 1 188 ? -1.468 -0.671 8.769 1.00 97.31 188 LEU A CA 1
ATOM 1590 C C . LEU A 1 188 ? -2.781 -0.478 7.992 1.00 97.31 188 LEU A C 1
ATOM 1592 O O . LEU A 1 188 ? -3.038 0.620 7.494 1.00 97.31 188 LEU A O 1
ATOM 1596 N N . ILE A 1 189 ? -3.643 -1.500 7.935 1.00 97.50 189 ILE A N 1
ATOM 1597 C CA . ILE A 1 189 ? -4.976 -1.402 7.312 1.00 97.50 189 ILE A CA 1
ATOM 1598 C C . ILE A 1 189 ? -5.796 -0.317 8.016 1.00 97.50 189 ILE A C 1
ATOM 1600 O O . ILE A 1 189 ? -6.275 0.627 7.385 1.00 97.50 189 ILE A O 1
ATOM 1604 N N . ALA A 1 190 ? -5.915 -0.419 9.339 1.00 96.00 190 ALA A N 1
ATOM 1605 C CA . ALA A 1 190 ? -6.712 0.495 10.142 1.00 96.00 190 ALA A CA 1
ATOM 1606 C C . ALA A 1 190 ? -6.175 1.934 10.086 1.00 96.00 190 ALA A C 1
ATOM 1608 O O . ALA A 1 190 ? -6.946 2.872 9.898 1.00 96.00 190 ALA A O 1
ATOM 1609 N N . SER A 1 191 ? -4.858 2.134 10.169 1.00 95.56 191 SER A N 1
ATOM 1610 C CA . SER A 1 191 ? -4.250 3.468 10.055 1.00 95.56 191 SER A CA 1
ATOM 1611 C C . SER A 1 191 ? -4.436 4.090 8.669 1.00 95.56 191 SER A C 1
ATOM 1613 O O . SER A 1 191 ? -4.653 5.300 8.577 1.00 95.56 191 SER A O 1
ATOM 1615 N N . SER A 1 192 ? -4.447 3.283 7.605 1.00 96.50 192 SER A N 1
ATOM 1616 C CA . SER A 1 192 ? -4.778 3.744 6.252 1.00 96.50 192 SER A CA 1
ATOM 1617 C C . SER A 1 192 ? -6.236 4.200 6.150 1.00 96.50 192 SER A C 1
ATOM 1619 O O . SER A 1 192 ? -6.518 5.221 5.529 1.00 96.50 192 SER A O 1
ATOM 1621 N N . ILE A 1 193 ? -7.166 3.502 6.810 1.00 95.06 193 ILE A N 1
ATOM 1622 C CA . ILE A 1 193 ? -8.575 3.920 6.905 1.00 95.06 193 ILE A CA 1
ATOM 1623 C C . ILE A 1 193 ? -8.688 5.263 7.624 1.00 95.06 193 ILE A C 1
ATOM 1625 O O . ILE A 1 193 ? -9.352 6.171 7.122 1.00 95.06 193 ILE A O 1
ATOM 1629 N N . ILE A 1 194 ? -7.974 5.434 8.742 1.00 92.25 194 ILE A N 1
ATOM 1630 C CA . ILE A 1 194 ? -7.902 6.721 9.446 1.00 92.25 194 ILE A CA 1
ATOM 1631 C C . ILE A 1 194 ? -7.369 7.822 8.525 1.00 92.25 194 ILE A C 1
ATOM 1633 O O . ILE A 1 194 ? -7.963 8.902 8.472 1.00 92.25 194 ILE A O 1
ATOM 1637 N N . ALA A 1 195 ? -6.298 7.560 7.772 1.00 90.81 195 ALA A N 1
ATOM 1638 C CA . ALA A 1 195 ? -5.737 8.506 6.808 1.00 90.81 195 ALA A CA 1
ATOM 1639 C C . ALA A 1 195 ? -6.761 8.903 5.725 1.00 90.81 195 ALA A C 1
ATOM 1641 O O . ALA A 1 195 ? -6.908 10.082 5.401 1.00 90.81 195 ALA A O 1
ATOM 1642 N N . MET A 1 196 ? -7.556 7.951 5.238 1.00 89.94 196 MET A N 1
ATOM 1643 C CA . MET A 1 196 ? -8.577 8.217 4.226 1.00 89.94 196 MET A CA 1
ATOM 1644 C C . MET A 1 196 ? -9.794 8.980 4.762 1.00 89.94 196 MET A C 1
ATOM 1646 O O . MET A 1 196 ? -10.528 9.563 3.969 1.00 89.94 196 MET A O 1
ATOM 1650 N N . THR A 1 197 ? -10.010 9.074 6.080 1.00 88.12 197 THR A N 1
ATOM 1651 C CA . THR A 1 197 ? -11.102 9.907 6.641 1.00 88.12 197 THR A CA 1
ATOM 1652 C C . THR A 1 197 ? -10.905 11.411 6.426 1.00 88.12 197 THR A C 1
ATOM 1654 O O . THR A 1 197 ? -11.823 12.215 6.625 1.00 88.12 197 THR A O 1
ATOM 1657 N N . PHE A 1 198 ? -9.710 11.811 5.994 1.00 79.31 198 PHE A N 1
ATOM 1658 C CA . PHE A 1 198 ? -9.429 13.167 5.537 1.00 79.31 198 PHE A CA 1
ATOM 1659 C C . PHE A 1 198 ? -9.910 13.434 4.111 1.00 79.31 198 PHE A C 1
ATOM 1661 O O . PHE A 1 198 ? -10.263 14.570 3.791 1.00 79.31 198 PHE A O 1
ATOM 1668 N N . SER A 1 199 ? -9.899 12.397 3.278 1.00 80.94 199 SER A N 1
ATOM 1669 C CA . SER A 1 199 ? -10.391 12.400 1.908 1.00 80.94 199 SER A CA 1
ATOM 1670 C C . SER A 1 199 ? -11.578 11.448 1.840 1.00 80.94 199 SER A C 1
ATOM 1672 O O . SER A 1 199 ? -12.568 11.734 2.501 1.00 80.94 199 SER A O 1
ATOM 1674 N N . PHE A 1 200 ? -11.500 10.346 1.091 1.00 82.31 200 PHE A N 1
ATOM 1675 C CA . PHE A 1 200 ? -12.590 9.473 0.619 1.00 82.31 200 PHE A CA 1
ATOM 1676 C C . PHE A 1 200 ? -13.550 8.927 1.677 1.00 82.31 200 PHE A C 1
ATOM 1678 O O . PHE A 1 200 ? -14.710 8.669 1.374 1.00 82.31 200 PHE A O 1
ATOM 1685 N N . LEU A 1 201 ? -13.093 8.756 2.916 1.00 86.56 201 LEU A N 1
ATOM 1686 C CA . LEU A 1 201 ? -13.885 8.152 3.988 1.00 86.56 201 LEU A CA 1
ATOM 1687 C C . LEU A 1 201 ? -14.412 9.180 4.990 1.00 86.56 201 LEU A C 1
ATOM 1689 O O . LEU A 1 201 ? -14.724 8.816 6.113 1.00 86.56 201 LEU A O 1
ATOM 1693 N N . ASN A 1 202 ? -14.478 10.466 4.642 1.00 84.44 202 ASN A N 1
ATOM 1694 C CA . ASN A 1 202 ? -14.957 11.498 5.561 1.00 84.44 202 ASN A CA 1
ATOM 1695 C C . ASN A 1 202 ? -16.425 11.272 5.985 1.00 84.44 202 ASN A C 1
ATOM 1697 O O . ASN A 1 202 ? -17.261 10.881 5.177 1.00 84.44 202 ASN A O 1
ATOM 1701 N N . ILE A 1 203 ? -16.793 11.624 7.221 1.00 75.44 203 ILE A N 1
ATOM 1702 C CA . ILE A 1 203 ? -18.173 11.475 7.737 1.00 75.44 203 ILE A CA 1
ATOM 1703 C C . ILE A 1 203 ? -19.233 12.233 6.917 1.00 75.44 203 ILE A C 1
ATOM 1705 O O . ILE A 1 203 ? -20.409 11.874 6.884 1.00 75.44 203 ILE A O 1
ATOM 1709 N N . LYS A 1 204 ? -18.849 13.312 6.224 1.00 70.56 204 LYS A N 1
ATOM 1710 C CA . LYS A 1 204 ? -19.771 13.994 5.304 1.00 70.56 204 LYS A CA 1
ATOM 1711 C C . LYS A 1 204 ? -20.081 13.147 4.068 1.00 70.56 204 LYS A C 1
ATOM 1713 O O . LYS A 1 204 ? -21.171 13.286 3.519 1.00 70.56 204 LYS A O 1
ATOM 1718 N N . ALA A 1 205 ? -19.154 12.281 3.660 1.00 60.62 205 ALA A N 1
ATOM 1719 C CA . ALA A 1 205 ? -19.378 11.285 2.622 1.00 60.62 205 ALA A CA 1
ATOM 1720 C C . ALA A 1 205 ? -20.316 10.174 3.124 1.00 60.62 205 ALA A C 1
ATOM 1722 O O . ALA A 1 205 ? -21.229 9.801 2.399 1.00 60.62 205 ALA A O 1
ATOM 1723 N N . SER A 1 206 ? -20.178 9.727 4.381 1.00 57.59 206 SER A N 1
ATOM 1724 C CA . SER A 1 206 ? -21.001 8.635 4.935 1.00 57.59 206 SER A CA 1
ATOM 1725 C C . SER A 1 206 ? -22.477 8.999 5.151 1.00 57.59 206 SER A C 1
ATOM 1727 O O . SER A 1 206 ? -23.348 8.143 5.045 1.00 57.59 206 SER A O 1
ATOM 1729 N N . ASN A 1 207 ? -22.791 10.269 5.435 1.00 53.19 207 ASN A N 1
ATOM 1730 C CA . ASN A 1 207 ? -24.180 10.727 5.604 1.00 53.19 207 ASN A CA 1
ATOM 1731 C C . ASN A 1 207 ? -24.982 10.761 4.289 1.00 53.19 207 ASN A C 1
ATOM 1733 O O . ASN A 1 207 ? -26.206 10.911 4.311 1.00 53.19 207 ASN A O 1
ATOM 1737 N N . ARG A 1 208 ? -24.316 10.647 3.136 1.00 55.97 208 ARG A N 1
ATOM 1738 C CA . ARG A 1 208 ? -24.967 10.508 1.833 1.00 55.97 208 ARG A CA 1
ATOM 1739 C C . ARG A 1 208 ? -25.110 9.016 1.594 1.00 55.97 208 ARG A C 1
ATOM 1741 O O . ARG A 1 208 ? -24.087 8.363 1.497 1.00 55.97 208 ARG A O 1
ATOM 1748 N N . LYS A 1 209 ? -26.347 8.494 1.568 1.00 50.19 209 LYS A N 1
ATOM 1749 C CA . LYS A 1 209 ? -26.681 7.064 1.400 1.00 50.19 209 LYS A CA 1
ATOM 1750 C C . LYS A 1 209 ? -25.677 6.366 0.476 1.00 50.19 209 LYS A C 1
ATOM 1752 O O . LYS A 1 209 ? -25.836 6.402 -0.744 1.00 50.19 209 LYS A O 1
ATOM 1757 N N . ILE A 1 210 ? -24.658 5.741 1.056 1.00 50.38 210 ILE A N 1
ATOM 1758 C CA . ILE A 1 210 ? -23.776 4.859 0.316 1.00 50.38 210 ILE A CA 1
ATOM 1759 C C . ILE A 1 210 ? -24.654 3.643 0.063 1.00 50.38 210 ILE A C 1
ATOM 1761 O O . ILE A 1 210 ? -24.945 2.866 0.968 1.00 50.38 210 ILE A O 1
ATOM 1765 N N . ASN A 1 211 ? -25.200 3.534 -1.146 1.00 46.75 211 ASN A N 1
ATOM 1766 C CA . ASN A 1 211 ? -25.794 2.282 -1.579 1.00 46.75 211 ASN A CA 1
ATOM 1767 C C . ASN A 1 211 ? -24.630 1.293 -1.699 1.00 46.75 211 ASN A C 1
ATOM 1769 O O . ASN A 1 211 ? -24.021 1.178 -2.757 1.00 46.75 211 ASN A O 1
ATOM 1773 N N . HIS A 1 212 ? -24.331 0.589 -0.606 1.00 51.09 212 HIS A N 1
ATOM 1774 C CA . HIS A 1 212 ? -23.316 -0.463 -0.493 1.00 51.09 212 HIS A CA 1
ATOM 1775 C C . HIS A 1 212 ? -23.611 -1.701 -1.356 1.00 51.09 212 HIS A C 1
ATOM 1777 O O . HIS A 1 212 ? -22.978 -2.742 -1.201 1.00 51.09 212 HIS A O 1
ATOM 1783 N N . ASN A 1 213 ? -24.517 -1.595 -2.330 1.00 47.59 213 ASN A N 1
ATOM 1784 C CA . ASN A 1 213 ? -24.573 -2.542 -3.429 1.00 47.59 213 ASN A CA 1
ATOM 1785 C C . ASN A 1 213 ? -23.357 -2.285 -4.326 1.00 47.59 213 ASN A C 1
ATOM 1787 O O . ASN A 1 213 ? -23.487 -1.738 -5.421 1.00 47.59 213 ASN A O 1
ATOM 1791 N N . ILE A 1 214 ? -22.172 -2.678 -3.842 1.00 53.56 214 ILE A N 1
ATOM 1792 C CA . ILE A 1 214 ? -21.002 -2.958 -4.666 1.00 53.56 214 ILE A CA 1
ATOM 1793 C C . ILE A 1 214 ? -21.510 -3.952 -5.701 1.00 53.56 214 ILE A C 1
ATOM 1795 O O . ILE A 1 214 ? -21.728 -5.127 -5.400 1.00 53.56 214 ILE A O 1
ATOM 1799 N N . SER A 1 215 ? -21.823 -3.445 -6.892 1.00 48.78 215 SER A N 1
ATOM 1800 C CA . SER A 1 215 ? -22.382 -4.264 -7.951 1.00 48.78 215 SER A CA 1
ATOM 1801 C C . SER A 1 215 ? -21.427 -5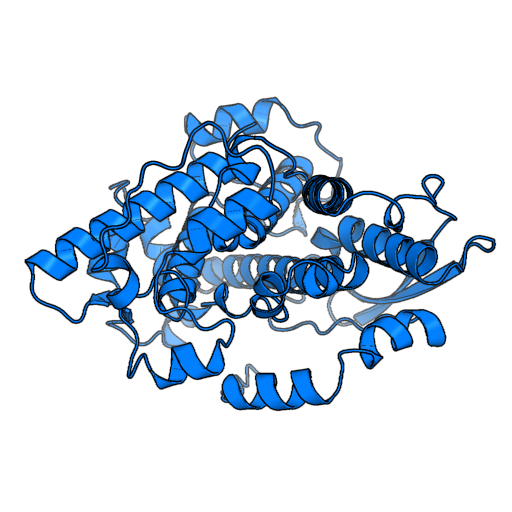.427 -8.187 1.00 48.78 215 SER A C 1
ATOM 1803 O O . SER A 1 215 ? -20.242 -5.238 -8.468 1.00 48.78 215 SER A O 1
ATOM 1805 N N . SER A 1 216 ? -21.937 -6.651 -8.071 1.00 51.84 216 SER A N 1
ATOM 1806 C CA . SER A 1 216 ? -21.159 -7.872 -8.281 1.00 51.84 216 SER A CA 1
ATOM 1807 C C . SER A 1 216 ? -20.614 -7.994 -9.713 1.00 51.84 216 SER A C 1
ATOM 1809 O O . SER A 1 216 ? -19.785 -8.873 -9.966 1.00 51.84 216 SER A O 1
ATOM 1811 N N . SER A 1 217 ? -21.034 -7.102 -10.622 1.00 55.53 217 SER A N 1
ATOM 1812 C CA . SER A 1 217 ? -20.772 -7.130 -12.060 1.00 55.53 217 SER A CA 1
ATOM 1813 C C . SER A 1 217 ? -19.839 -6.023 -12.577 1.00 55.53 217 SER A C 1
ATOM 1815 O O . SER A 1 217 ? -19.909 -5.707 -13.765 1.00 55.53 217 SER A O 1
ATOM 1817 N N . ILE A 1 218 ? -19.000 -5.392 -11.740 1.00 61.47 218 ILE A N 1
ATOM 1818 C CA . ILE A 1 218 ? -18.028 -4.393 -12.232 1.00 61.47 218 ILE A CA 1
ATOM 1819 C C . ILE A 1 218 ? -17.105 -5.059 -13.264 1.00 61.47 218 ILE A C 1
ATOM 1821 O O . ILE A 1 218 ? -16.268 -5.891 -12.915 1.00 61.47 218 ILE A O 1
ATOM 1825 N N . SER A 1 219 ? -17.280 -4.702 -14.539 1.00 67.56 219 SER A N 1
ATOM 1826 C CA . SER A 1 219 ? -16.549 -5.288 -15.666 1.00 67.56 219 SER A CA 1
ATOM 1827 C C . SER A 1 219 ? -15.296 -4.497 -16.061 1.00 67.56 219 SER A C 1
ATOM 1829 O O . SER A 1 219 ? -14.416 -5.064 -16.703 1.00 67.56 219 SER A O 1
ATOM 1831 N N . SER A 1 220 ? -15.177 -3.217 -15.677 1.00 89.38 220 SER A N 1
ATOM 1832 C CA . SER A 1 220 ? -14.020 -2.366 -16.007 1.00 89.38 220 SER A CA 1
ATOM 1833 C C . SER A 1 220 ? -13.699 -1.320 -14.931 1.00 89.38 220 SER A C 1
ATOM 1835 O O . SER A 1 220 ? -14.562 -0.922 -14.144 1.00 89.38 220 SER A O 1
ATOM 1837 N N . ILE A 1 221 ? -12.450 -0.833 -14.918 1.00 92.25 221 ILE A N 1
ATOM 1838 C CA . ILE A 1 221 ? -12.005 0.255 -14.025 1.00 92.25 221 ILE A CA 1
ATOM 1839 C C . ILE A 1 221 ? -12.749 1.566 -14.306 1.00 92.25 221 ILE A C 1
ATOM 1841 O O . ILE A 1 221 ? -13.092 2.300 -13.384 1.00 92.25 221 ILE A O 1
ATOM 1845 N N . SER A 1 222 ? -13.071 1.827 -15.571 1.00 90.19 222 SER A N 1
ATOM 1846 C CA . SER A 1 222 ? -13.851 2.990 -15.995 1.00 90.19 222 SER A CA 1
ATOM 1847 C C . SER A 1 222 ? -15.252 2.983 -15.370 1.00 90.19 222 SER A C 1
ATOM 1849 O O . SER A 1 222 ? -15.718 4.005 -14.862 1.00 90.19 222 SER A O 1
ATOM 1851 N N . GLU A 1 223 ? -15.904 1.816 -15.334 1.00 88.62 223 GLU A N 1
ATOM 1852 C CA . GLU A 1 223 ? -17.204 1.650 -14.680 1.00 88.62 223 GLU A CA 1
ATOM 1853 C C . GLU A 1 223 ? -17.097 1.749 -13.156 1.00 88.62 223 GLU A C 1
ATOM 1855 O O . GLU A 1 223 ? -17.926 2.402 -12.523 1.00 88.62 223 GLU A O 1
ATOM 1860 N N . ASN A 1 224 ? -16.046 1.168 -12.569 1.00 89.06 224 ASN A N 1
ATOM 1861 C CA . ASN A 1 224 ? -15.761 1.293 -11.142 1.00 89.06 224 ASN A CA 1
ATOM 1862 C C . ASN A 1 224 ? -15.655 2.769 -10.725 1.00 89.06 224 ASN A C 1
ATOM 1864 O O . ASN A 1 224 ? -16.322 3.204 -9.786 1.00 89.06 224 ASN A O 1
ATOM 1868 N N . ILE A 1 225 ? -14.872 3.556 -11.465 1.00 88.25 225 ILE A N 1
ATOM 1869 C CA . ILE A 1 225 ? -14.738 4.995 -11.244 1.00 88.25 225 ILE A CA 1
ATOM 1870 C C . ILE A 1 225 ? -16.100 5.677 -11.374 1.00 88.25 225 ILE A C 1
ATOM 1872 O O . ILE A 1 225 ? -16.474 6.446 -10.497 1.00 88.25 225 ILE A O 1
ATOM 1876 N N . ARG A 1 226 ? -16.875 5.385 -12.426 1.00 84.75 226 ARG A N 1
ATOM 1877 C CA . ARG A 1 226 ? -18.199 5.994 -12.642 1.00 84.75 226 ARG A CA 1
ATOM 1878 C C . ARG A 1 226 ? -19.161 5.738 -11.479 1.00 84.75 226 ARG A C 1
ATOM 1880 O O . ARG A 1 226 ? -19.824 6.669 -11.033 1.00 84.75 226 ARG A O 1
ATOM 1887 N N . GLN A 1 227 ? -19.217 4.510 -10.968 1.00 80.94 227 GLN A N 1
ATOM 1888 C CA . GLN A 1 227 ? -20.095 4.147 -9.850 1.00 80.94 227 GLN A CA 1
ATOM 1889 C C . GLN A 1 227 ? -19.674 4.820 -8.540 1.00 80.94 227 GLN A C 1
ATOM 1891 O O . GLN A 1 227 ? -20.524 5.248 -7.763 1.00 80.94 227 GLN A O 1
ATOM 1896 N N . ASN A 1 228 ? -18.366 4.964 -8.323 1.00 77.69 228 ASN A N 1
ATOM 1897 C CA . ASN A 1 228 ? -17.811 5.558 -7.107 1.00 77.69 228 ASN A CA 1
ATOM 1898 C C . ASN A 1 228 ? -17.635 7.087 -7.192 1.00 77.69 228 ASN A C 1
ATOM 1900 O O . ASN A 1 228 ? -17.405 7.729 -6.171 1.00 77.69 228 ASN A O 1
ATOM 1904 N N . LYS A 1 229 ? -17.791 7.690 -8.377 1.00 68.12 229 LYS A N 1
ATOM 1905 C CA . LYS A 1 229 ? -17.842 9.148 -8.581 1.00 68.12 229 LYS A CA 1
ATOM 1906 C C . LYS A 1 229 ? -19.109 9.788 -8.020 1.00 68.12 229 LYS A C 1
ATOM 1908 O O . LYS A 1 229 ? -19.063 10.943 -7.617 1.00 68.12 229 LYS A O 1
ATOM 1913 N N . ASN A 1 230 ? -20.210 9.036 -7.940 1.00 52.84 230 ASN A N 1
ATOM 1914 C CA . ASN A 1 230 ? -21.496 9.499 -7.399 1.00 52.84 230 ASN A CA 1
ATOM 1915 C C . ASN A 1 230 ? -21.493 9.686 -5.867 1.00 52.84 230 ASN A C 1
ATOM 1917 O O . ASN A 1 230 ? -22.545 9.878 -5.256 1.00 52.84 230 ASN A O 1
ATOM 1921 N N . ILE A 1 231 ? -20.324 9.672 -5.219 1.00 57.38 231 ILE A N 1
ATOM 1922 C CA . ILE A 1 231 ? -20.139 10.239 -3.880 1.00 57.38 231 ILE A CA 1
ATOM 1923 C C . ILE A 1 231 ? -20.156 11.776 -4.050 1.00 57.38 231 ILE A C 1
ATOM 1925 O O . ILE A 1 231 ? -19.135 12.455 -3.953 1.00 57.38 231 ILE A O 1
ATOM 1929 N N . ASP A 1 232 ? -21.332 12.315 -4.396 1.00 42.00 232 ASP A N 1
ATOM 1930 C CA . ASP A 1 232 ? -21.575 13.686 -4.868 1.00 42.00 232 ASP A CA 1
ATOM 1931 C C . ASP A 1 232 ? -20.984 14.733 -3.926 1.00 42.00 232 ASP A C 1
ATOM 1933 O O . ASP A 1 232 ? -21.568 15.050 -2.894 1.00 42.00 232 ASP A O 1
ATOM 1937 N N . GLY A 1 233 ? -19.821 15.285 -4.270 1.00 48.56 233 GLY A N 1
ATOM 1938 C CA . GLY A 1 233 ? -19.115 16.307 -3.491 1.00 48.56 233 GLY A CA 1
ATOM 1939 C C . GLY A 1 233 ? -17.600 16.119 -3.416 1.00 48.56 233 GLY A C 1
ATOM 1940 O O . GLY A 1 233 ? -16.921 16.997 -2.891 1.00 48.56 233 GLY A O 1
ATOM 1941 N N . TYR A 1 234 ? -17.066 15.018 -3.950 1.00 49.16 234 TYR A N 1
ATOM 1942 C CA . TYR A 1 234 ? -15.641 14.913 -4.254 1.00 49.16 234 TYR A CA 1
ATOM 1943 C C . TYR A 1 234 ? -15.368 15.681 -5.538 1.00 49.16 234 TYR A C 1
ATOM 1945 O O . TYR A 1 234 ? -15.561 15.182 -6.640 1.00 49.16 234 TYR A O 1
ATOM 1953 N N . ASP A 1 235 ? -14.932 16.928 -5.397 1.00 52.44 235 ASP A N 1
ATOM 1954 C CA . ASP A 1 235 ? -14.174 17.536 -6.481 1.00 52.44 235 ASP A CA 1
ATOM 1955 C C . ASP A 1 235 ? -12.867 16.741 -6.621 1.00 52.44 235 ASP A C 1
ATOM 1957 O O . ASP A 1 235 ? -12.299 16.375 -5.587 1.00 52.44 235 ASP A O 1
ATOM 1961 N N . ASN A 1 236 ? -12.363 16.519 -7.844 1.00 53.84 236 ASN A N 1
ATOM 1962 C CA . ASN A 1 236 ? -11.086 15.822 -8.147 1.00 53.84 236 ASN A CA 1
ATOM 1963 C C . ASN A 1 236 ? -9.842 16.586 -7.626 1.00 53.84 236 ASN A C 1
ATOM 1965 O O . ASN A 1 236 ? -8.739 16.537 -8.174 1.00 53.84 236 ASN A O 1
ATOM 1969 N N . ASN A 1 237 ? -10.053 17.426 -6.622 1.00 59.53 237 ASN A N 1
ATOM 1970 C CA . ASN A 1 237 ? -9.136 18.367 -6.055 1.00 59.53 237 ASN A CA 1
ATOM 1971 C C . ASN A 1 237 ? -9.103 18.139 -4.544 1.00 59.53 237 ASN A C 1
ATOM 1973 O O . ASN A 1 237 ? -9.866 18.730 -3.773 1.00 59.53 237 ASN A O 1
ATOM 1977 N N . LEU A 1 238 ? -8.142 17.319 -4.130 1.00 61.62 238 LEU A N 1
ATOM 1978 C CA . LEU A 1 238 ? -7.811 17.049 -2.736 1.00 61.62 238 LEU A CA 1
ATOM 1979 C C . LEU A 1 238 ? -7.662 18.340 -1.903 1.00 61.62 238 LEU A C 1
ATOM 1981 O O . LEU A 1 238 ? -8.091 18.395 -0.754 1.00 61.62 238 LEU A O 1
ATOM 1985 N N . TYR A 1 239 ? -7.112 19.419 -2.478 1.00 61.84 239 TYR A N 1
ATOM 1986 C CA . TYR A 1 239 ? -7.008 20.712 -1.790 1.00 61.84 239 TYR A CA 1
ATOM 1987 C C . TYR A 1 239 ? -8.385 21.321 -1.494 1.00 61.84 239 TYR A C 1
ATOM 1989 O O . TYR A 1 239 ? -8.596 21.853 -0.403 1.00 61.84 239 TYR A O 1
ATOM 1997 N N . LYS A 1 240 ? -9.343 21.218 -2.421 1.00 62.59 240 LYS A N 1
ATOM 1998 C CA . LYS A 1 240 ? -10.717 21.670 -2.181 1.00 62.59 240 LYS A CA 1
ATOM 1999 C C . LYS A 1 240 ? -11.405 20.807 -1.124 1.00 62.59 240 LYS A C 1
ATOM 2001 O O . LYS A 1 240 ? -12.000 21.371 -0.211 1.00 62.59 240 LYS A O 1
ATOM 2006 N N . GLN A 1 241 ? -11.224 19.486 -1.163 1.00 62.62 241 GLN A N 1
ATOM 2007 C CA . GLN A 1 241 ? -11.740 18.583 -0.127 1.00 62.62 241 GLN A CA 1
ATOM 2008 C C . GLN A 1 241 ? -11.199 18.952 1.261 1.00 62.62 241 GLN A C 1
ATOM 2010 O O . GLN A 1 241 ? -11.974 19.124 2.201 1.00 62.62 241 GLN A O 1
ATOM 2015 N N . PHE A 1 242 ? -9.886 19.171 1.391 1.00 65.25 242 PHE A N 1
ATOM 2016 C CA . PHE A 1 242 ? -9.279 19.630 2.644 1.00 65.25 242 PHE A CA 1
ATOM 2017 C C . PHE A 1 242 ? -9.799 21.000 3.094 1.00 65.25 242 PHE A C 1
ATOM 2019 O O . PHE A 1 242 ? -9.954 21.239 4.290 1.00 65.25 242 PHE A O 1
ATOM 2026 N N . LYS A 1 243 ? -10.072 21.911 2.154 1.00 65.19 243 LYS A N 1
ATOM 2027 C CA . LYS A 1 243 ? -10.587 23.255 2.448 1.00 65.19 243 LYS A CA 1
ATOM 2028 C C . LYS A 1 243 ? -12.054 23.235 2.900 1.00 65.19 243 LYS A C 1
ATOM 2030 O O . LYS A 1 243 ? -12.432 23.991 3.794 1.00 65.19 243 LYS A O 1
ATOM 2035 N N . GLU A 1 244 ? -12.886 22.393 2.291 1.00 61.53 244 GLU A N 1
ATOM 2036 C CA . GLU A 1 244 ? -14.324 22.275 2.581 1.00 61.53 244 GLU A CA 1
ATOM 2037 C C . GLU A 1 244 ? -14.606 21.419 3.826 1.00 61.53 244 GLU A C 1
ATOM 2039 O O . GLU A 1 244 ? -15.557 21.662 4.588 1.00 61.53 244 GLU A O 1
ATOM 2044 N N . ASN A 1 245 ? -13.735 20.452 4.099 1.00 62.88 245 ASN A N 1
ATOM 2045 C CA . ASN A 1 245 ? -13.729 19.684 5.332 1.00 62.88 245 ASN A CA 1
ATOM 2046 C C . ASN A 1 245 ? -12.943 20.455 6.398 1.00 62.88 245 ASN A C 1
ATOM 2048 O O . ASN A 1 245 ? -11.770 20.199 6.636 1.00 62.88 245 ASN A O 1
ATOM 2052 N N . ARG A 1 246 ? -13.619 21.398 7.078 1.00 56.25 246 ARG A N 1
ATOM 2053 C CA . ARG A 1 246 ? -13.081 22.263 8.160 1.00 56.25 246 ARG A CA 1
ATOM 2054 C C . ARG A 1 246 ? -12.472 21.520 9.378 1.00 56.25 246 ARG A C 1
ATOM 2056 O O . ARG A 1 246 ? -12.186 22.147 10.394 1.00 56.25 246 ARG A O 1
ATOM 2063 N N . GLY A 1 247 ? -12.292 20.200 9.321 1.00 60.66 247 GLY A N 1
ATOM 2064 C CA . GLY A 1 247 ? -11.645 19.391 10.349 1.00 60.66 247 GLY A CA 1
ATOM 2065 C C . GLY A 1 247 ? -11.734 17.888 10.073 1.00 60.66 247 GLY A C 1
ATOM 2066 O O . GLY A 1 247 ? -12.524 17.439 9.243 1.00 60.66 247 GLY A O 1
ATOM 2067 N N . ARG A 1 248 ? -10.927 17.106 10.801 1.00 65.31 248 ARG A N 1
ATOM 2068 C CA . ARG A 1 248 ? -10.974 15.636 10.764 1.00 65.31 248 ARG A CA 1
ATOM 2069 C C . ARG A 1 248 ? -12.302 15.127 11.333 1.00 65.31 248 ARG A C 1
ATOM 2071 O O . ARG A 1 248 ? -12.729 15.607 12.385 1.00 65.31 248 ARG A O 1
ATOM 2078 N N . SER A 1 249 ? -12.890 14.117 10.690 1.00 74.12 249 SER A N 1
ATOM 2079 C CA . SER A 1 249 ? -14.017 13.357 11.253 1.00 74.12 249 SER A CA 1
ATOM 2080 C C . SER A 1 249 ? -13.611 12.571 12.497 1.00 74.12 249 SER A C 1
ATOM 2082 O O . SER A 1 249 ? -14.422 12.408 13.402 1.00 74.12 249 SER A O 1
ATOM 2084 N N . LEU A 1 250 ? -12.346 12.142 12.549 1.00 81.12 250 LEU A N 1
ATOM 2085 C CA . LEU A 1 250 ? -11.725 11.442 13.668 1.00 81.12 250 LEU A CA 1
ATOM 2086 C C . LEU A 1 250 ? -10.550 12.257 14.203 1.00 81.12 250 LEU A C 1
ATOM 2088 O O . LEU A 1 250 ? -9.600 12.568 13.481 1.00 81.12 250 LEU A O 1
ATOM 2092 N N . LYS A 1 251 ? -10.593 12.594 15.489 1.00 84.19 251 LYS A N 1
ATOM 2093 C CA . LYS A 1 251 ? -9.480 13.243 16.191 1.00 84.19 251 LYS A CA 1
ATOM 2094 C C . LYS A 1 251 ? -8.906 12.275 17.205 1.00 84.19 251 LYS A C 1
ATOM 2096 O O . LYS A 1 251 ? -9.652 11.777 18.035 1.00 84.19 251 LYS A O 1
ATOM 2101 N N . LEU A 1 252 ? -7.607 12.010 17.138 1.00 84.50 252 LEU A N 1
ATOM 2102 C CA . LEU A 1 252 ? -6.948 11.147 18.113 1.00 84.50 252 LEU A CA 1
ATOM 2103 C C . LEU A 1 252 ? -7.137 11.737 19.523 1.00 84.50 252 LEU A C 1
ATOM 2105 O O . LEU A 1 252 ? -6.944 12.938 19.712 1.00 84.50 252 LEU A O 1
ATOM 2109 N N . LYS A 1 253 ? -7.567 10.920 20.491 1.00 86.56 253 LYS A N 1
ATOM 2110 C CA . LYS A 1 253 ? -7.869 11.371 21.863 1.00 86.56 253 LYS A CA 1
ATOM 2111 C C . LYS A 1 253 ? -6.615 11.725 22.649 1.00 86.56 253 LYS A C 1
ATOM 2113 O O . LYS A 1 253 ? -6.624 12.667 23.435 1.00 86.56 253 LYS A O 1
ATOM 2118 N N . SER A 1 254 ? -5.550 10.961 22.445 1.00 80.31 254 SER A N 1
ATOM 2119 C CA . SER A 1 254 ? -4.258 11.165 23.088 1.00 80.31 254 SER A CA 1
ATOM 2120 C C . SER A 1 254 ? -3.211 11.478 22.037 1.00 80.31 254 SER A C 1
ATOM 2122 O O . SER A 1 254 ? -3.018 10.683 21.124 1.00 80.31 254 SER A O 1
ATOM 2124 N N . ASN A 1 255 ? -2.495 12.588 22.192 1.00 70.06 255 ASN A N 1
ATOM 2125 C CA . ASN A 1 255 ? -1.345 12.866 21.338 1.00 70.06 255 ASN A CA 1
ATOM 2126 C C . ASN A 1 255 ? -0.297 11.770 21.532 1.00 70.06 255 ASN A C 1
ATOM 2128 O O . ASN A 1 255 ? 0.082 11.452 22.667 1.00 70.06 255 ASN A O 1
ATOM 2132 N N . PHE A 1 256 ? 0.197 11.212 20.433 1.00 69.00 256 PHE A N 1
ATOM 2133 C CA . PHE A 1 256 ? 1.302 10.275 20.516 1.00 69.00 256 PHE A CA 1
ATOM 2134 C C . PHE A 1 256 ? 2.569 11.015 20.942 1.00 69.00 256 PHE A C 1
ATOM 2136 O O . PHE A 1 256 ? 2.963 12.006 20.328 1.00 69.00 256 PHE A O 1
ATOM 2143 N N . SER A 1 257 ? 3.216 10.554 22.013 1.00 69.56 257 SER A N 1
ATOM 2144 C CA . SER A 1 257 ? 4.423 11.201 22.523 1.00 69.56 257 SER A CA 1
ATOM 2145 C C . SER A 1 257 ? 5.652 10.335 22.291 1.00 69.56 257 SER A C 1
ATOM 2147 O O . SER A 1 257 ? 5.611 9.114 22.439 1.00 69.56 257 SER A O 1
ATOM 2149 N N . ILE A 1 258 ? 6.796 10.978 22.047 1.00 66.12 258 ILE A N 1
ATOM 2150 C CA . ILE A 1 258 ? 8.082 10.281 21.904 1.00 66.12 258 ILE A CA 1
ATOM 2151 C C . ILE A 1 258 ? 8.474 9.495 23.170 1.00 66.12 258 ILE A C 1
ATOM 2153 O O . ILE A 1 258 ? 9.294 8.581 23.122 1.00 66.12 258 ILE A O 1
ATOM 2157 N N . LYS A 1 259 ? 7.884 9.835 24.326 1.00 68.62 259 LYS A N 1
ATOM 2158 C CA . LYS A 1 259 ? 8.089 9.107 25.585 1.00 68.62 259 LYS A CA 1
ATOM 2159 C C . LYS A 1 259 ? 7.450 7.714 25.537 1.00 68.62 259 LYS A C 1
ATOM 2161 O O . LYS A 1 259 ? 7.986 6.801 26.156 1.00 68.62 259 LYS A O 1
ATOM 2166 N N . ASN A 1 260 ? 6.391 7.529 24.744 1.00 67.75 260 ASN A N 1
ATOM 2167 C CA . ASN A 1 260 ? 5.734 6.234 24.559 1.00 67.75 260 ASN A CA 1
ATOM 2168 C C . ASN A 1 260 ? 6.678 5.224 23.878 1.00 67.75 260 ASN A C 1
ATOM 2170 O O . ASN A 1 260 ? 6.687 4.055 24.257 1.00 67.75 260 ASN A O 1
ATOM 2174 N N . PHE A 1 261 ? 7.544 5.685 22.962 1.00 67.44 261 PHE A N 1
ATOM 2175 C CA . PHE A 1 261 ? 8.581 4.851 22.337 1.00 67.44 261 PHE A CA 1
ATOM 2176 C C . PHE A 1 261 ? 9.610 4.329 23.339 1.00 67.44 261 PHE A C 1
ATOM 2178 O O . PHE A 1 261 ? 9.981 3.159 23.293 1.00 67.44 261 PHE A O 1
ATOM 2185 N N . LYS A 1 262 ? 10.078 5.187 24.257 1.00 65.06 262 LYS A N 1
ATOM 2186 C CA . LYS A 1 262 ? 11.179 4.848 25.176 1.00 65.06 262 LYS A CA 1
ATOM 2187 C C . LYS A 1 262 ? 10.849 3.657 26.074 1.00 65.06 262 LYS A C 1
ATOM 2189 O O . LYS A 1 262 ? 11.725 2.842 26.338 1.00 65.06 262 LYS A O 1
ATOM 2194 N N . ASN A 1 263 ? 9.589 3.528 26.482 1.00 67.56 263 ASN A N 1
ATOM 2195 C CA . ASN A 1 263 ? 9.146 2.464 27.383 1.00 67.56 263 ASN A CA 1
ATOM 2196 C C . ASN A 1 263 ? 8.862 1.132 26.658 1.00 67.56 263 ASN A C 1
ATOM 2198 O O . ASN A 1 263 ? 8.702 0.109 27.316 1.00 67.56 263 ASN A O 1
ATOM 2202 N N . LYS A 1 264 ? 8.792 1.128 25.318 1.00 70.81 264 LYS A N 1
ATOM 2203 C CA . LYS A 1 264 ? 8.475 -0.048 24.483 1.00 70.81 264 LYS A CA 1
ATOM 2204 C C . LYS A 1 264 ? 9.413 -0.156 23.276 1.00 70.81 264 LYS A C 1
ATOM 2206 O O . LYS A 1 264 ? 8.987 -0.491 22.173 1.00 70.81 264 LYS A O 1
ATOM 2211 N N . LYS A 1 265 ? 10.695 0.148 23.492 1.00 72.06 265 LYS A N 1
ATOM 2212 C CA . LYS A 1 265 ? 11.710 0.281 22.437 1.00 72.06 265 LYS A CA 1
ATOM 2213 C C . LYS A 1 265 ? 11.722 -0.907 21.464 1.00 72.06 265 LYS A C 1
ATOM 2215 O O . LYS A 1 265 ? 11.618 -0.699 20.264 1.00 72.06 265 LYS A O 1
ATOM 2220 N N . THR A 1 266 ? 11.740 -2.134 21.982 1.00 70.69 266 THR A N 1
ATOM 2221 C CA . THR A 1 266 ? 11.806 -3.362 21.169 1.00 70.69 266 THR A CA 1
ATOM 2222 C C . THR A 1 266 ? 10.571 -3.592 20.295 1.00 70.69 266 THR A C 1
ATOM 2224 O O . THR A 1 266 ? 10.694 -4.095 19.183 1.00 70.69 266 THR A O 1
ATOM 2227 N N . LEU A 1 267 ? 9.380 -3.203 20.765 1.00 72.00 267 LEU A N 1
ATOM 2228 C CA . LEU A 1 267 ? 8.147 -3.277 19.974 1.00 72.00 267 LEU A CA 1
ATOM 2229 C C . LEU A 1 267 ? 8.200 -2.289 18.806 1.00 72.00 267 LEU A C 1
ATOM 2231 O O . LEU A 1 267 ? 7.847 -2.624 17.678 1.00 72.00 267 LEU A O 1
ATOM 2235 N N . PHE A 1 268 ? 8.644 -1.066 19.084 1.00 81.50 268 PHE A N 1
ATOM 2236 C CA . PHE A 1 268 ? 8.608 -0.004 18.095 1.00 81.50 268 PHE A CA 1
ATOM 2237 C C . PHE A 1 268 ? 9.745 -0.060 17.077 1.00 81.50 268 PHE A C 1
ATOM 2239 O O . PHE A 1 268 ? 9.547 0.402 15.964 1.00 81.50 268 PHE A O 1
ATOM 2246 N N . GLU A 1 269 ? 10.901 -0.643 17.400 1.00 84.62 269 GLU A N 1
ATOM 2247 C CA . GLU A 1 269 ? 11.982 -0.842 16.421 1.00 84.62 269 GLU A CA 1
ATOM 2248 C C . GLU A 1 269 ? 11.508 -1.660 15.214 1.00 84.62 269 GLU A C 1
ATOM 2250 O O . GLU A 1 269 ? 11.762 -1.291 14.069 1.00 84.62 269 GLU A O 1
ATOM 2255 N N . ASN A 1 270 ? 10.749 -2.733 15.459 1.00 89.06 270 ASN A N 1
ATOM 2256 C CA . ASN A 1 270 ? 10.152 -3.510 14.378 1.00 89.06 270 ASN A CA 1
ATOM 2257 C C . ASN A 1 270 ? 9.079 -2.712 13.635 1.00 89.06 270 ASN A C 1
ATOM 2259 O O . ASN A 1 270 ? 9.115 -2.628 12.410 1.00 89.06 270 ASN A O 1
ATOM 2263 N N . ALA A 1 271 ? 8.182 -2.071 14.385 1.00 90.88 271 ALA A N 1
ATOM 2264 C CA . ALA A 1 271 ? 7.098 -1.283 13.825 1.00 90.88 271 ALA A CA 1
ATOM 2265 C C . ALA A 1 271 ? 7.584 -0.166 12.894 1.00 90.88 271 ALA A C 1
ATOM 2267 O O . ALA A 1 271 ? 7.000 0.032 11.831 1.00 90.88 271 ALA A O 1
ATOM 2268 N N . ILE A 1 272 ? 8.640 0.550 13.292 1.00 90.25 272 ILE A N 1
ATOM 2269 C CA . ILE A 1 272 ? 9.283 1.610 12.509 1.00 90.25 272 ILE A CA 1
ATOM 2270 C C . ILE A 1 272 ? 9.763 1.040 11.174 1.00 90.25 272 ILE A C 1
ATOM 2272 O O . ILE A 1 272 ? 9.441 1.592 10.123 1.00 90.25 272 ILE A O 1
ATOM 2276 N N . GLN A 1 273 ? 10.456 -0.102 11.200 1.00 90.81 273 GLN A N 1
ATOM 2277 C CA . GLN A 1 273 ? 10.934 -0.738 9.976 1.00 90.81 273 GLN A CA 1
ATOM 2278 C C . GLN A 1 273 ? 9.782 -1.195 9.071 1.00 90.81 273 GLN A C 1
ATOM 2280 O O . GLN A 1 273 ? 9.824 -0.959 7.867 1.00 90.81 273 GLN A O 1
ATOM 2285 N N . ILE A 1 274 ? 8.732 -1.797 9.636 1.00 94.19 274 ILE A N 1
ATOM 2286 C CA . ILE A 1 274 ? 7.541 -2.212 8.878 1.00 94.19 274 ILE A CA 1
ATOM 2287 C C . ILE A 1 274 ? 6.831 -1.007 8.250 1.00 94.19 274 ILE A C 1
ATOM 2289 O O . ILE A 1 274 ? 6.420 -1.061 7.090 1.00 94.19 274 ILE A O 1
ATOM 2293 N N . TYR A 1 275 ? 6.726 0.107 8.976 1.00 93.88 275 TYR A N 1
ATOM 2294 C CA . TYR A 1 275 ? 6.158 1.331 8.424 1.00 93.88 275 TYR A CA 1
ATOM 2295 C C . TYR A 1 275 ? 7.037 1.906 7.307 1.00 93.88 275 TYR A C 1
ATOM 2297 O O . TYR A 1 275 ? 6.506 2.323 6.281 1.00 93.88 275 TYR A O 1
ATOM 2305 N N . ALA A 1 276 ? 8.365 1.882 7.450 1.00 91.38 276 ALA A N 1
ATOM 2306 C CA . ALA A 1 276 ? 9.297 2.328 6.413 1.00 91.38 276 ALA A CA 1
ATOM 2307 C C . ALA A 1 276 ? 9.199 1.479 5.130 1.00 91.38 276 ALA A C 1
ATOM 2309 O O . ALA A 1 276 ? 9.148 2.024 4.027 1.00 91.38 276 ALA A O 1
ATOM 2310 N N . GLU A 1 277 ? 9.095 0.153 5.254 1.00 93.69 277 GLU A N 1
ATOM 2311 C CA . GLU A 1 277 ? 8.833 -0.745 4.120 1.00 93.69 277 GLU A CA 1
ATOM 2312 C C . GLU A 1 277 ? 7.496 -0.424 3.442 1.00 93.69 277 GLU A C 1
ATOM 2314 O O . GLU A 1 277 ? 7.435 -0.284 2.219 1.00 93.69 277 GLU A O 1
ATOM 2319 N N . PHE A 1 278 ? 6.432 -0.224 4.225 1.00 95.56 278 PHE A N 1
ATOM 2320 C CA . PHE A 1 278 ? 5.134 0.201 3.705 1.00 95.56 278 PHE A CA 1
ATOM 2321 C C . PHE A 1 278 ? 5.224 1.540 2.951 1.00 95.56 278 PHE A C 1
ATOM 2323 O O . PHE A 1 278 ? 4.699 1.658 1.843 1.00 95.56 278 PHE A O 1
ATOM 2330 N N . GLN A 1 279 ? 5.946 2.528 3.489 1.00 92.44 279 GLN A N 1
ATOM 2331 C CA . GLN A 1 279 ? 6.195 3.807 2.814 1.00 92.44 279 GLN A CA 1
ATOM 2332 C C . GLN A 1 279 ? 6.949 3.631 1.492 1.00 92.44 279 GLN A C 1
ATOM 2334 O O . GLN A 1 279 ? 6.566 4.238 0.490 1.00 92.44 279 GLN A O 1
ATOM 2339 N N . SER A 1 280 ? 7.979 2.779 1.458 1.00 90.12 280 SER A N 1
ATOM 2340 C CA . SER A 1 280 ? 8.714 2.457 0.227 1.00 90.12 280 SER A CA 1
ATOM 2341 C C . SER A 1 280 ? 7.778 1.898 -0.848 1.00 90.12 280 SER A C 1
ATOM 2343 O O . SER A 1 280 ? 7.804 2.344 -1.997 1.00 90.12 280 SER A O 1
ATOM 2345 N N . ILE A 1 281 ? 6.875 0.989 -0.463 1.00 94.88 281 ILE A N 1
ATOM 2346 C CA . ILE A 1 281 ? 5.870 0.411 -1.363 1.00 94.88 281 ILE A CA 1
ATOM 2347 C C . ILE A 1 281 ? 4.907 1.489 -1.885 1.00 94.88 281 ILE A C 1
ATOM 2349 O O . ILE A 1 281 ? 4.677 1.560 -3.093 1.00 94.88 281 ILE A O 1
ATOM 2353 N N . LEU A 1 282 ? 4.399 2.379 -1.022 1.00 93.62 282 LEU A N 1
ATOM 2354 C CA . LEU A 1 282 ? 3.546 3.499 -1.442 1.00 93.62 282 LEU A CA 1
ATOM 2355 C C . LEU A 1 282 ? 4.255 4.414 -2.456 1.00 93.62 282 LEU A C 1
ATOM 2357 O O . LEU A 1 282 ? 3.693 4.733 -3.507 1.00 93.62 282 LEU A O 1
ATOM 2361 N N . ILE A 1 283 ? 5.496 4.818 -2.170 1.00 89.38 283 ILE A N 1
ATOM 2362 C CA . ILE A 1 283 ? 6.296 5.666 -3.067 1.00 89.38 283 ILE A CA 1
ATOM 2363 C C . ILE A 1 283 ? 6.467 4.980 -4.424 1.00 89.38 283 ILE A C 1
ATOM 2365 O O . ILE A 1 283 ? 6.252 5.593 -5.472 1.00 89.38 283 ILE A O 1
ATOM 2369 N N . MET A 1 284 ? 6.795 3.690 -4.412 1.00 90.69 284 MET A N 1
ATOM 2370 C CA . MET A 1 284 ? 6.971 2.924 -5.637 1.00 90.69 284 MET A CA 1
ATOM 2371 C C . MET A 1 284 ? 5.687 2.764 -6.437 1.00 90.69 284 MET A C 1
ATOM 2373 O O . MET A 1 284 ? 5.721 2.859 -7.662 1.00 90.69 284 MET A O 1
ATOM 2377 N N . ASN A 1 285 ? 4.549 2.595 -5.773 1.00 94.06 285 ASN A N 1
ATOM 2378 C CA . ASN A 1 285 ? 3.257 2.540 -6.441 1.00 94.06 285 ASN A CA 1
ATOM 2379 C C . ASN A 1 285 ? 2.905 3.886 -7.101 1.00 94.06 285 ASN A C 1
ATOM 2381 O O . ASN A 1 285 ? 2.459 3.909 -8.248 1.00 94.06 285 ASN A O 1
ATOM 2385 N N . SER A 1 286 ? 3.206 5.018 -6.456 1.00 91.25 286 SER A N 1
ATOM 2386 C CA . SER A 1 286 ? 3.078 6.332 -7.104 1.00 91.25 286 SER A CA 1
ATOM 2387 C C . SER A 1 286 ? 3.896 6.417 -8.398 1.00 91.25 286 SER A C 1
ATOM 2389 O O . SER A 1 286 ? 3.375 6.835 -9.438 1.00 91.25 286 SER A O 1
ATOM 2391 N N . TYR A 1 287 ? 5.164 5.997 -8.368 1.00 89.06 287 TYR A N 1
ATOM 2392 C CA . TYR A 1 287 ? 5.994 6.005 -9.572 1.00 89.06 287 TYR A CA 1
ATOM 2393 C C . TYR A 1 287 ? 5.505 5.016 -10.628 1.00 89.06 287 TYR A C 1
ATOM 2395 O O . TYR A 1 287 ? 5.591 5.310 -11.822 1.00 89.06 287 TYR A O 1
ATOM 2403 N N . LEU A 1 288 ? 4.951 3.879 -10.215 1.00 92.38 288 LEU A N 1
ATOM 2404 C CA . LEU A 1 288 ? 4.374 2.895 -11.119 1.00 92.38 288 LEU A CA 1
ATOM 2405 C C . LEU A 1 288 ? 3.157 3.464 -11.863 1.00 92.38 288 LEU A C 1
ATOM 2407 O O . LEU A 1 288 ? 3.133 3.428 -13.092 1.00 92.38 288 LEU A O 1
ATOM 2411 N N . LEU A 1 289 ? 2.204 4.075 -11.150 1.00 92.44 289 LEU A N 1
ATOM 2412 C CA . LEU A 1 289 ? 1.033 4.726 -11.754 1.00 92.44 289 LEU A CA 1
ATOM 2413 C C . LEU A 1 289 ? 1.429 5.800 -12.779 1.00 92.44 289 LEU A C 1
ATOM 2415 O O . LEU A 1 289 ? 0.807 5.914 -13.838 1.00 92.44 289 LEU A O 1
ATOM 2419 N N . GLN A 1 290 ? 2.482 6.570 -12.483 1.00 88.69 290 GLN A N 1
ATOM 2420 C CA . GLN A 1 290 ? 3.034 7.565 -13.405 1.00 88.69 290 GLN A CA 1
ATOM 2421 C C . GLN A 1 290 ? 3.690 6.913 -14.623 1.00 88.69 290 GLN A C 1
ATOM 2423 O O . GLN A 1 290 ? 3.434 7.329 -15.752 1.00 88.69 290 GLN A O 1
ATOM 2428 N N . SER A 1 291 ? 4.523 5.893 -14.409 1.00 88.56 291 SER A N 1
ATOM 2429 C CA . SER A 1 291 ? 5.255 5.191 -15.472 1.00 88.56 291 SER A CA 1
ATOM 2430 C C . SER A 1 291 ? 4.305 4.533 -16.467 1.00 88.56 291 SER A C 1
ATOM 2432 O O . SER A 1 291 ? 4.557 4.569 -17.668 1.00 88.56 291 SER A O 1
ATOM 2434 N N . MET A 1 292 ? 3.177 4.021 -15.973 1.00 90.94 292 MET A N 1
ATOM 2435 C CA . MET A 1 292 ? 2.131 3.375 -16.766 1.00 90.94 292 MET A CA 1
ATOM 2436 C C . MET A 1 292 ? 1.125 4.350 -17.396 1.00 90.94 292 MET A C 1
ATOM 2438 O O . MET A 1 292 ? 0.192 3.907 -18.056 1.00 90.94 292 MET A O 1
ATOM 2442 N N . SER A 1 293 ? 1.282 5.667 -17.214 1.00 90.00 293 SER A N 1
ATOM 2443 C CA . SER A 1 293 ? 0.321 6.676 -17.699 1.00 90.00 293 SER A CA 1
ATOM 2444 C C . SER A 1 293 ? -1.113 6.487 -17.188 1.00 90.00 293 SER A C 1
ATOM 2446 O O . SER A 1 293 ? -2.056 7.028 -17.762 1.00 90.00 293 SER A O 1
ATOM 2448 N N . ILE A 1 294 ? -1.306 5.784 -16.069 1.00 91.62 294 ILE A N 1
ATOM 2449 C CA . ILE A 1 294 ? -2.641 5.592 -15.488 1.00 91.62 294 ILE A CA 1
ATOM 2450 C C . ILE A 1 294 ? -3.220 6.940 -15.055 1.00 91.62 294 ILE A C 1
ATOM 2452 O O . ILE A 1 294 ? -4.371 7.227 -15.343 1.00 91.62 294 ILE A O 1
ATOM 2456 N N . MET A 1 295 ? -2.405 7.812 -14.460 1.00 88.56 295 MET A N 1
ATOM 2457 C CA . MET A 1 295 ? -2.822 9.164 -14.049 1.00 88.56 295 MET A CA 1
ATOM 2458 C C . MET A 1 295 ? -3.106 10.120 -15.219 1.00 88.56 295 MET A C 1
ATOM 2460 O O . MET A 1 295 ? -3.749 11.155 -15.022 1.00 88.56 295 MET A O 1
ATOM 2464 N N . ASP A 1 296 ? -2.586 9.809 -16.411 1.00 87.12 296 ASP A N 1
ATOM 2465 C CA . ASP A 1 296 ? -2.840 10.583 -17.629 1.00 87.12 296 ASP A CA 1
ATOM 2466 C C . ASP A 1 296 ? -4.191 10.167 -18.242 1.00 87.12 296 ASP A C 1
ATOM 2468 O O . ASP A 1 296 ? -4.961 11.021 -18.673 1.00 87.12 296 ASP A O 1
ATOM 2472 N N . ASN A 1 297 ? -4.494 8.863 -18.223 1.00 88.25 297 ASN A N 1
ATOM 2473 C CA . ASN A 1 297 ? -5.696 8.276 -18.825 1.00 88.25 297 ASN A CA 1
ATOM 2474 C C . ASN A 1 297 ? -6.913 8.227 -17.880 1.00 88.25 297 ASN A C 1
ATOM 2476 O O . ASN A 1 297 ? -8.048 8.261 -18.346 1.00 88.25 297 ASN A O 1
ATOM 2480 N N . LEU A 1 298 ? -6.685 8.151 -16.565 1.00 90.12 298 LEU A N 1
ATOM 2481 C CA . LEU A 1 298 ? -7.694 8.148 -15.501 1.00 90.12 298 LEU A CA 1
ATOM 2482 C C . LEU A 1 298 ? -7.400 9.316 -14.542 1.00 90.12 298 LEU A C 1
ATOM 2484 O O . LEU A 1 298 ? -6.635 9.153 -13.584 1.00 90.12 298 LEU A O 1
ATOM 2488 N N . PRO A 1 299 ? -7.950 10.521 -14.790 1.00 87.56 299 PRO A N 1
ATOM 2489 C CA . PRO A 1 299 ? -7.636 11.720 -14.011 1.00 87.56 299 PRO A CA 1
ATOM 2490 C C . PRO A 1 299 ? -7.902 11.592 -12.506 1.00 87.56 299 PRO A C 1
ATOM 2492 O O . PRO A 1 299 ? -7.226 12.237 -11.710 1.00 87.56 299 PRO A O 1
ATOM 2495 N N . GLU A 1 300 ? -8.829 10.729 -12.095 1.00 86.31 300 GLU A N 1
ATOM 2496 C CA . GLU A 1 300 ? -9.149 10.453 -10.689 1.00 86.31 300 GLU A CA 1
ATOM 2497 C C . GLU A 1 300 ? -7.949 9.852 -9.951 1.00 86.31 300 GLU A C 1
ATOM 2499 O O . GLU A 1 300 ? -7.772 10.063 -8.753 1.00 86.31 300 GLU A O 1
ATOM 2504 N N . PHE A 1 301 ? -7.064 9.155 -10.672 1.00 88.75 301 PHE A N 1
ATOM 2505 C CA . PHE A 1 301 ? -5.851 8.597 -10.091 1.00 88.75 301 PHE A CA 1
ATOM 2506 C C . PHE A 1 301 ? -4.773 9.647 -9.798 1.00 88.75 301 PHE A C 1
ATOM 2508 O O . PHE A 1 301 ? -3.801 9.342 -9.102 1.00 88.75 301 PHE A O 1
ATOM 2515 N N . GLN A 1 302 ? -4.929 10.891 -10.266 1.00 85.94 302 GLN A N 1
ATOM 2516 C CA . GLN A 1 302 ? -4.004 11.980 -9.932 1.00 85.94 302 GLN A CA 1
ATOM 2517 C C . GLN A 1 302 ? -3.999 12.293 -8.434 1.00 85.94 302 GLN A C 1
ATOM 2519 O O . GLN A 1 302 ? -2.975 12.727 -7.906 1.00 85.94 302 GLN A O 1
ATOM 2524 N N . GLU A 1 303 ? -5.098 12.016 -7.728 1.00 81.62 303 GLU A N 1
ATOM 2525 C CA . GLU A 1 303 ? -5.165 12.168 -6.275 1.00 81.62 303 GLU A CA 1
ATOM 2526 C C . GLU A 1 303 ? -4.191 11.222 -5.557 1.00 81.62 303 GLU A C 1
ATOM 2528 O O . GLU A 1 303 ? -3.733 11.542 -4.465 1.00 81.62 303 GLU A O 1
ATOM 2533 N N . PHE A 1 304 ? -3.802 10.094 -6.166 1.00 86.25 304 PHE A N 1
ATOM 2534 C CA . PHE A 1 304 ? -2.843 9.130 -5.603 1.00 86.25 304 PHE A CA 1
ATOM 2535 C C . PHE A 1 304 ? -1.379 9.470 -5.913 1.00 86.25 304 PHE A C 1
ATOM 2537 O O . PHE A 1 304 ? -0.488 8.673 -5.623 1.00 86.25 304 PHE A O 1
ATOM 2544 N N . PHE A 1 305 ? -1.094 10.650 -6.478 1.00 81.88 305 PHE A N 1
ATOM 2545 C CA . PHE A 1 305 ? 0.260 11.029 -6.895 1.00 81.88 305 PHE A CA 1
ATOM 2546 C C . PHE A 1 305 ? 1.297 10.971 -5.770 1.00 81.88 305 PHE A C 1
ATOM 2548 O O . PHE A 1 305 ? 2.442 10.620 -6.021 1.00 81.88 305 PHE A O 1
ATOM 2555 N N . SER A 1 306 ? 0.937 11.290 -4.530 1.00 78.88 306 SER A N 1
ATOM 2556 C CA . SER A 1 306 ? 1.857 11.168 -3.390 1.00 78.88 306 SER A CA 1
ATOM 2557 C C . SER A 1 306 ? 1.570 9.962 -2.499 1.00 78.88 306 SER A C 1
ATOM 2559 O O . SER A 1 306 ? 2.341 9.711 -1.579 1.00 78.88 306 SER A O 1
ATOM 2561 N N . MET A 1 307 ? 0.456 9.251 -2.723 1.00 86.94 307 MET A N 1
ATOM 2562 C CA . MET A 1 307 ? -0.101 8.245 -1.804 1.00 86.94 307 MET A CA 1
ATOM 2563 C C . MET A 1 307 ? -0.342 8.753 -0.367 1.00 86.94 307 MET A C 1
ATOM 2565 O O . MET A 1 307 ? -0.590 7.957 0.537 1.00 86.94 307 MET A O 1
ATOM 2569 N N . TYR A 1 308 ? -0.294 10.070 -0.135 1.00 81.56 308 TYR A N 1
ATOM 2570 C CA . TYR A 1 308 ? -0.316 10.652 1.209 1.00 81.56 308 TYR A CA 1
ATOM 2571 C C . TYR A 1 308 ? -1.641 10.408 1.945 1.00 81.56 308 TYR A C 1
ATOM 2573 O O . TYR A 1 308 ? -1.646 10.275 3.164 1.00 81.56 308 TYR A O 1
ATOM 2581 N N . GLN A 1 309 ? -2.759 10.262 1.223 1.00 83.56 309 GLN A N 1
ATOM 2582 C CA . GLN A 1 309 ? -4.057 9.904 1.814 1.00 83.56 309 GLN A CA 1
ATOM 2583 C C . GLN A 1 309 ? -4.087 8.534 2.504 1.00 83.56 309 GLN A C 1
ATOM 2585 O O . GLN A 1 309 ? -5.065 8.228 3.175 1.00 83.56 309 GLN A O 1
ATOM 2590 N N . TYR A 1 310 ? -3.049 7.712 2.344 1.00 89.56 310 TYR A N 1
ATOM 2591 C CA . TYR A 1 310 ? -2.931 6.417 3.011 1.00 89.56 310 TYR A CA 1
ATOM 2592 C C . TYR A 1 310 ? -1.960 6.443 4.196 1.00 89.56 310 TYR A C 1
ATOM 2594 O O . TYR A 1 310 ? -1.740 5.422 4.838 1.00 89.56 310 TYR A O 1
ATOM 2602 N N . GLN A 1 311 ? -1.352 7.595 4.490 1.00 90.31 311 GLN A N 1
ATOM 2603 C CA . GLN A 1 311 ? -0.282 7.704 5.474 1.00 90.31 311 GLN A CA 1
ATOM 2604 C C . GLN A 1 311 ? -0.798 8.344 6.762 1.00 90.31 311 GLN A C 1
ATOM 2606 O O . GLN A 1 311 ? -1.152 9.523 6.797 1.00 90.31 311 GLN A O 1
ATOM 2611 N N . CYS A 1 312 ? -0.800 7.579 7.853 1.00 89.69 312 CYS A N 1
ATOM 2612 C CA . CYS A 1 312 ? -1.037 8.111 9.191 1.00 89.69 312 CYS A CA 1
ATOM 2613 C C . CYS A 1 312 ? -0.159 7.384 10.216 1.00 89.69 312 CYS A C 1
ATOM 2615 O O . CYS A 1 312 ? -0.614 6.511 10.949 1.00 89.69 312 CYS A O 1
ATOM 2617 N N . GLU A 1 313 ? 1.116 7.771 10.258 1.00 88.44 313 GLU A N 1
ATOM 2618 C CA . GLU A 1 313 ? 2.138 7.196 11.145 1.00 88.44 313 GLU A CA 1
ATOM 2619 C C . GLU A 1 313 ? 1.704 7.217 12.617 1.00 88.44 313 GLU A C 1
ATOM 2621 O O . GLU A 1 313 ? 1.815 6.224 13.332 1.00 88.44 313 GLU A O 1
ATOM 2626 N N . GLU A 1 314 ? 1.130 8.339 13.055 1.00 87.19 314 GLU A N 1
ATOM 2627 C CA . GLU A 1 314 ? 0.617 8.479 14.414 1.00 87.19 314 GLU A CA 1
ATOM 2628 C C . GLU A 1 314 ? -0.486 7.452 14.709 1.00 87.19 314 GLU A C 1
ATOM 2630 O O . GLU A 1 314 ? -0.475 6.821 15.764 1.00 87.19 314 GLU A O 1
ATOM 2635 N N . ALA A 1 315 ? -1.424 7.245 13.777 1.00 90.56 315 ALA A N 1
ATOM 2636 C CA . ALA A 1 315 ? -2.472 6.240 13.936 1.00 90.56 315 ALA A CA 1
ATOM 2637 C C . ALA A 1 315 ? -1.881 4.832 14.019 1.00 90.56 315 ALA A C 1
ATOM 2639 O O . ALA A 1 315 ? -2.239 4.080 14.922 1.00 90.56 315 ALA A O 1
ATOM 2640 N N . TYR A 1 316 ? -0.944 4.510 13.125 1.00 92.81 316 TYR A N 1
ATOM 2641 C CA . TYR A 1 316 ? -0.284 3.210 13.093 1.00 92.81 316 TYR A CA 1
ATOM 2642 C C . TYR A 1 316 ? 0.340 2.869 14.449 1.00 92.81 316 TYR A C 1
ATOM 2644 O O . TYR A 1 316 ? -0.043 1.875 15.067 1.00 92.81 316 TYR A O 1
ATOM 2652 N N . TYR A 1 317 ? 1.210 3.728 14.984 1.00 89.31 317 TYR A N 1
ATOM 2653 C CA . TYR A 1 317 ? 1.879 3.435 16.251 1.00 89.31 317 TYR A CA 1
ATOM 2654 C C . TYR A 1 317 ? 0.941 3.389 17.459 1.00 89.31 317 TYR A C 1
ATOM 2656 O O . TYR A 1 317 ? 1.192 2.616 18.384 1.00 89.31 317 TYR A O 1
ATOM 2664 N N . ASN A 1 318 ? -0.144 4.172 17.466 1.00 87.88 318 ASN A N 1
ATOM 2665 C CA . ASN A 1 318 ? -1.146 4.066 18.529 1.00 87.88 318 ASN A CA 1
ATOM 2666 C C . ASN A 1 318 ? -1.940 2.761 18.449 1.00 87.88 318 ASN A C 1
ATOM 2668 O O . ASN A 1 318 ? -2.371 2.272 19.484 1.00 87.88 318 ASN A O 1
ATOM 2672 N N . MET A 1 319 ? -2.134 2.191 17.259 1.00 90.50 319 MET A N 1
ATOM 2673 C CA . MET A 1 319 ? -2.949 0.991 17.061 1.00 90.50 319 MET A CA 1
ATOM 2674 C C . MET A 1 319 ? -2.213 -0.315 17.358 1.00 90.50 319 MET A C 1
ATOM 2676 O O . MET A 1 319 ? -2.859 -1.276 17.768 1.00 90.50 319 MET A O 1
ATOM 2680 N N . ILE A 1 320 ? -0.887 -0.362 17.197 1.00 89.19 320 ILE A N 1
ATOM 2681 C CA . ILE A 1 320 ? -0.093 -1.593 17.373 1.00 89.19 320 ILE A CA 1
ATOM 2682 C C . ILE A 1 320 ? -0.354 -2.257 18.722 1.00 89.19 320 ILE A C 1
ATOM 2684 O O . ILE A 1 320 ? -0.606 -3.458 18.790 1.00 89.19 320 ILE A O 1
ATOM 2688 N N . ASP A 1 321 ? -0.310 -1.483 19.807 1.00 85.06 321 ASP A N 1
ATOM 2689 C CA . ASP A 1 321 ? -0.547 -2.024 21.143 1.00 85.06 321 ASP A CA 1
ATOM 2690 C C . ASP A 1 321 ? -1.967 -2.576 21.298 1.00 85.06 321 ASP A C 1
ATOM 2692 O O . ASP A 1 321 ? -2.143 -3.617 21.934 1.00 85.06 321 ASP A O 1
ATOM 2696 N N . PHE A 1 322 ? -2.959 -1.916 20.693 1.00 86.44 322 PHE A N 1
ATOM 2697 C CA . PHE A 1 322 ? -4.340 -2.385 20.723 1.00 86.44 322 PHE A CA 1
ATOM 2698 C C . PHE A 1 322 ? -4.473 -3.689 19.956 1.00 86.44 322 PHE A C 1
ATOM 2700 O O . PHE A 1 322 ? -4.900 -4.660 20.555 1.00 86.44 322 PHE A O 1
ATOM 2707 N N . PHE A 1 323 ? -4.034 -3.787 18.703 1.00 88.44 323 PHE A N 1
ATOM 2708 C CA . PHE A 1 323 ? -4.127 -5.053 17.965 1.00 88.44 323 PHE A CA 1
ATOM 2709 C C . PHE A 1 323 ? -3.318 -6.190 18.600 1.00 88.44 323 PHE A C 1
ATOM 2711 O O . PHE A 1 323 ? -3.709 -7.353 18.528 1.00 88.44 323 PHE A O 1
ATOM 2718 N N . ARG A 1 324 ? -2.205 -5.871 19.267 1.00 86.12 324 ARG A N 1
ATOM 2719 C CA . ARG A 1 324 ? -1.386 -6.874 19.953 1.00 86.12 324 ARG A CA 1
ATOM 2720 C C . ARG A 1 324 ? -2.072 -7.453 21.194 1.00 86.12 324 ARG A C 1
ATOM 2722 O O . ARG A 1 324 ? -1.954 -8.651 21.441 1.00 86.12 324 ARG A O 1
ATOM 2729 N N . ILE A 1 325 ? -2.715 -6.609 22.004 1.00 82.88 325 ILE A N 1
ATOM 2730 C CA . ILE A 1 325 ? -3.304 -6.998 23.300 1.00 82.88 325 ILE A CA 1
ATOM 2731 C C . ILE A 1 325 ? -4.775 -7.399 23.151 1.00 82.88 325 ILE A C 1
ATOM 2733 O O . ILE A 1 325 ? -5.261 -8.255 23.893 1.00 82.88 325 ILE A O 1
ATOM 2737 N N . ASN A 1 326 ? -5.488 -6.764 22.223 1.00 70.19 326 ASN A N 1
ATOM 2738 C CA . ASN A 1 326 ? -6.926 -6.891 22.100 1.00 70.19 326 ASN A CA 1
ATOM 2739 C C . ASN A 1 326 ? -7.307 -8.317 21.689 1.00 70.19 326 ASN A C 1
ATOM 2741 O O . ASN A 1 326 ? -6.780 -8.889 20.733 1.00 70.19 326 ASN A O 1
ATOM 2745 N N . ARG A 1 327 ? -8.222 -8.889 22.471 1.00 62.97 327 ARG A N 1
ATOM 2746 C CA . ARG A 1 327 ? -8.848 -10.189 22.211 1.00 62.97 327 ARG A CA 1
ATOM 2747 C C . ARG A 1 327 ? -10.198 -10.032 21.512 1.00 62.97 327 ARG A C 1
ATOM 2749 O O . ARG A 1 327 ? -10.686 -11.008 20.956 1.00 62.97 327 ARG A O 1
ATOM 2756 N N . ASP A 1 328 ? -10.779 -8.830 21.549 1.00 60.75 328 ASP A N 1
ATOM 2757 C CA . ASP A 1 328 ? -11.991 -8.486 20.817 1.00 60.75 328 ASP A CA 1
ATOM 2758 C C . ASP A 1 328 ? -11.643 -8.105 19.379 1.00 60.75 328 ASP A C 1
ATOM 2760 O O . ASP A 1 328 ? -10.956 -7.118 19.117 1.00 60.75 328 ASP A O 1
ATOM 2764 N N . ASN A 1 329 ? -12.175 -8.875 18.434 1.00 63.53 329 ASN A N 1
ATOM 2765 C CA . ASN A 1 329 ? -11.908 -8.732 17.001 1.00 63.53 329 ASN A CA 1
ATOM 2766 C C . ASN A 1 329 ? -12.652 -7.550 16.344 1.00 63.53 329 ASN A C 1
ATOM 2768 O O . ASN A 1 329 ? -12.641 -7.432 15.118 1.00 63.53 329 ASN A O 1
ATOM 2772 N N . LYS A 1 330 ? -13.347 -6.709 17.123 1.00 83.56 330 LYS A N 1
ATOM 2773 C CA . LYS A 1 330 ? -14.119 -5.580 16.588 1.00 83.56 330 LYS A CA 1
ATOM 2774 C C . LYS A 1 330 ? -13.242 -4.347 16.440 1.00 83.56 330 LYS A C 1
ATOM 2776 O O . LYS A 1 330 ? -12.815 -3.744 17.428 1.00 83.56 330 LYS A O 1
ATOM 2781 N N . ILE A 1 331 ? -13.012 -3.935 15.200 1.00 87.88 331 ILE A N 1
ATOM 2782 C CA . ILE A 1 331 ? -12.194 -2.760 14.883 1.00 87.88 331 ILE A CA 1
ATOM 2783 C C . ILE A 1 331 ? -12.869 -1.454 15.324 1.00 87.88 331 ILE A C 1
ATOM 2785 O O . ILE A 1 331 ? -12.189 -0.506 15.726 1.00 87.88 331 ILE A O 1
ATOM 2789 N N . SER A 1 332 ? -14.206 -1.423 15.346 1.00 89.06 332 SER A N 1
ATOM 2790 C CA . SER A 1 332 ? -14.985 -0.283 15.843 1.00 89.06 332 SER A CA 1
ATOM 2791 C C . SER A 1 332 ? -14.653 0.063 17.294 1.00 89.06 332 SER A C 1
ATOM 2793 O O . SER A 1 332 ? -14.627 1.245 17.645 1.00 89.06 332 SER A O 1
ATOM 2795 N N . PHE A 1 333 ? -14.298 -0.926 18.124 1.00 88.81 333 PHE A N 1
ATOM 2796 C CA . PHE A 1 333 ? -13.815 -0.679 19.483 1.00 88.81 333 PHE A CA 1
ATOM 2797 C C . PHE A 1 333 ? -12.512 0.126 19.481 1.00 88.81 333 PHE A C 1
ATOM 2799 O O . PHE A 1 333 ? -12.408 1.115 20.203 1.00 88.81 333 PHE A O 1
ATOM 2806 N N . ILE A 1 334 ? -11.534 -0.248 18.648 1.00 89.38 334 ILE A N 1
ATOM 2807 C CA . ILE A 1 334 ? -10.247 0.458 18.552 1.00 89.38 334 ILE A CA 1
ATOM 2808 C C . ILE A 1 334 ? -10.470 1.886 18.049 1.00 89.38 334 ILE A C 1
ATOM 2810 O O . ILE A 1 334 ? -9.934 2.832 18.631 1.00 89.38 334 ILE A O 1
ATOM 2814 N N . PHE A 1 335 ? -11.298 2.067 17.014 1.00 90.88 335 PHE A N 1
ATOM 2815 C CA . PHE A 1 335 ? -11.632 3.395 16.499 1.00 90.88 335 PHE A CA 1
ATOM 2816 C C . PHE A 1 335 ? -12.319 4.264 17.555 1.00 90.88 335 PHE A C 1
ATOM 2818 O O . PHE A 1 335 ? -11.881 5.388 17.799 1.00 90.88 335 PHE A O 1
ATOM 2825 N N . ASN A 1 336 ? -13.337 3.739 18.237 1.00 89.75 336 ASN A N 1
ATOM 2826 C CA . ASN A 1 336 ? -14.033 4.470 19.290 1.00 89.75 336 ASN A CA 1
ATOM 2827 C C . ASN A 1 336 ? -13.126 4.744 20.497 1.00 89.75 336 ASN A C 1
ATOM 2829 O O . ASN A 1 336 ? -13.250 5.781 21.144 1.00 89.75 336 ASN A O 1
ATOM 2833 N N . HIS A 1 337 ? -12.197 3.843 20.818 1.00 89.25 337 HIS A N 1
ATOM 2834 C CA . HIS A 1 337 ? -11.275 4.022 21.931 1.00 89.25 337 HIS A CA 1
ATOM 2835 C C . HIS A 1 337 ? -10.252 5.120 21.635 1.00 89.25 337 HIS A C 1
ATOM 2837 O O . HIS A 1 337 ? -10.104 6.040 22.440 1.00 89.25 337 HIS A O 1
ATOM 2843 N N . LEU A 1 338 ? -9.593 5.059 20.476 1.00 88.75 338 LEU A N 1
ATOM 2844 C CA . LEU A 1 338 ? -8.489 5.947 20.113 1.00 88.75 338 LEU A CA 1
ATOM 2845 C C . LEU A 1 338 ? -8.936 7.317 19.598 1.00 88.75 338 LEU A C 1
ATOM 2847 O O . LEU A 1 338 ? -8.171 8.275 19.714 1.00 88.75 338 LEU A O 1
ATOM 2851 N N . TYR A 1 339 ? -10.148 7.445 19.053 1.00 90.81 339 TYR A N 1
ATOM 2852 C CA . TYR A 1 339 ? -10.572 8.657 18.353 1.00 90.81 339 TYR A CA 1
ATOM 2853 C C . TYR A 1 339 ? -11.887 9.229 18.878 1.00 90.81 339 TYR A C 1
ATOM 2855 O O . TYR A 1 339 ? -12.810 8.521 19.265 1.00 90.81 339 TYR A O 1
ATOM 2863 N N . THR A 1 340 ? -11.979 10.553 18.857 1.00 88.31 340 THR A N 1
ATOM 2864 C CA . THR A 1 340 ? -13.216 11.306 19.034 1.00 88.31 340 THR A CA 1
ATOM 2865 C C . THR A 1 340 ? -13.845 11.549 17.670 1.00 88.31 340 THR A C 1
ATOM 2867 O O . THR A 1 340 ? -13.214 12.155 16.798 1.00 88.31 340 THR A O 1
ATOM 2870 N N . ILE A 1 341 ? -15.099 11.122 17.509 1.00 87.75 341 ILE A N 1
ATOM 2871 C CA . ILE A 1 341 ? -15.923 11.413 16.332 1.00 87.75 341 ILE A CA 1
ATOM 2872 C C . ILE A 1 341 ? -16.784 12.639 16.609 1.00 87.75 341 ILE A C 1
ATOM 2874 O O . ILE A 1 341 ? -17.422 12.744 17.658 1.00 87.75 341 ILE A O 1
ATOM 2878 N N . ILE A 1 342 ? -16.815 13.571 15.659 1.00 81.06 342 ILE A N 1
ATOM 2879 C CA . ILE A 1 342 ? -17.662 14.764 15.737 1.00 81.06 342 ILE A CA 1
ATOM 2880 C C . ILE A 1 342 ? -19.019 14.445 15.100 1.00 81.06 342 ILE A C 1
ATOM 2882 O O . ILE A 1 342 ? -19.092 14.220 13.896 1.00 81.06 342 ILE A O 1
ATOM 2886 N N . GLY A 1 343 ? -20.088 14.450 15.897 1.00 80.81 343 GLY A N 1
ATOM 2887 C CA . GLY A 1 343 ? -21.455 14.173 15.444 1.00 80.81 343 GLY A CA 1
ATOM 2888 C C . GLY A 1 343 ? -22.391 13.832 16.604 1.00 80.81 343 GLY A C 1
ATOM 2889 O O . GLY A 1 343 ? -21.964 13.802 17.758 1.00 80.81 343 GLY A O 1
ATOM 2890 N N . THR A 1 344 ? -23.664 13.578 16.302 1.00 84.62 344 THR A N 1
ATOM 2891 C CA . THR A 1 344 ? -24.620 12.966 17.251 1.00 84.62 344 THR A CA 1
ATOM 2892 C C . THR A 1 344 ? -24.264 11.497 17.499 1.00 84.62 344 THR A C 1
ATOM 2894 O O . THR A 1 344 ? -23.660 10.885 16.625 1.00 84.62 344 THR A O 1
ATOM 2897 N N . GLU A 1 345 ? -24.647 10.900 18.634 1.00 86.00 345 GLU A N 1
ATOM 2898 C CA . GLU A 1 345 ? -24.328 9.484 18.929 1.00 86.00 345 GLU A CA 1
ATOM 2899 C C . GLU A 1 345 ? -24.751 8.535 17.799 1.00 86.00 345 GLU A C 1
ATOM 2901 O O . GLU A 1 345 ? -23.929 7.778 17.294 1.00 86.00 345 GLU A O 1
ATOM 2906 N N . LYS A 1 346 ? -25.969 8.698 17.268 1.00 85.81 346 LYS A N 1
ATOM 2907 C CA . LYS A 1 346 ? -26.453 7.920 16.118 1.00 85.81 346 LYS A CA 1
ATOM 2908 C C . LYS A 1 346 ? -25.565 8.058 14.871 1.00 85.81 346 LYS A C 1
ATOM 2910 O O . LYS A 1 346 ? -25.359 7.093 14.144 1.00 85.81 346 LYS A O 1
ATOM 2915 N N . GLN A 1 347 ? -25.044 9.257 14.596 1.00 84.62 347 GLN A N 1
ATOM 2916 C CA . GLN A 1 347 ? -24.113 9.471 13.480 1.00 84.62 347 GLN A CA 1
ATOM 2917 C C . GLN A 1 347 ? -22.744 8.845 13.750 1.00 84.62 347 GLN A C 1
ATOM 2919 O O . GLN A 1 347 ? -22.102 8.380 12.813 1.00 84.62 347 GLN A O 1
ATOM 2924 N N . LYS A 1 348 ? -22.287 8.845 15.008 1.00 87.81 348 LYS A N 1
ATOM 2925 C CA . LYS A 1 348 ? -21.018 8.217 15.394 1.00 87.81 348 LYS A CA 1
ATOM 2926 C C . LYS A 1 348 ? -21.088 6.706 15.225 1.00 87.81 348 LYS A C 1
ATOM 2928 O O . LYS A 1 348 ? -20.175 6.147 14.633 1.00 87.81 348 LYS A O 1
ATOM 2933 N N . GLU A 1 349 ? -22.162 6.078 15.698 1.00 87.94 349 GLU A N 1
ATOM 2934 C CA . GLU A 1 349 ? -22.393 4.634 15.570 1.00 87.94 349 GLU A CA 1
ATOM 2935 C C . GLU A 1 349 ? -22.420 4.212 14.099 1.00 87.94 349 GLU A C 1
ATOM 2937 O O . GLU A 1 349 ? -21.581 3.417 13.683 1.00 87.94 349 GLU A O 1
ATOM 2942 N N . ALA A 1 350 ? -23.269 4.845 13.283 1.00 87.88 350 ALA A N 1
ATOM 2943 C CA . ALA A 1 350 ? -23.357 4.542 11.853 1.00 87.88 350 ALA A CA 1
ATOM 2944 C C . ALA A 1 350 ? -22.022 4.759 11.113 1.00 87.88 350 ALA A C 1
ATOM 2946 O O . ALA A 1 350 ? -21.675 4.022 10.193 1.00 87.88 350 ALA A O 1
ATOM 2947 N N . TYR A 1 351 ? -21.247 5.774 11.506 1.00 89.56 351 TYR A N 1
ATOM 2948 C CA . TYR A 1 351 ? -19.941 6.027 10.906 1.00 89.56 351 TYR A CA 1
ATOM 2949 C C . TYR A 1 351 ? -18.875 5.017 11.355 1.00 89.56 351 TYR A C 1
ATOM 2951 O O . TYR A 1 351 ? -18.032 4.631 10.551 1.00 89.56 351 TYR A O 1
ATOM 2959 N N . LEU A 1 352 ? -18.905 4.559 12.609 1.00 91.00 352 LEU A N 1
ATOM 2960 C CA . LEU A 1 352 ? -18.028 3.486 13.084 1.00 91.00 352 LEU A CA 1
ATOM 2961 C C . LEU A 1 352 ? -18.321 2.168 12.369 1.00 91.00 352 LEU A C 1
ATOM 2963 O O . LEU A 1 352 ? -17.376 1.508 11.946 1.00 91.00 352 LEU A O 1
ATOM 2967 N N . GLU A 1 353 ? -19.599 1.828 12.199 1.00 90.62 353 GLU A N 1
ATOM 2968 C CA . GLU A 1 353 ? -20.038 0.657 11.433 1.00 90.62 353 GLU A CA 1
ATOM 2969 C C . GLU A 1 353 ? -19.550 0.733 9.983 1.00 90.62 353 GLU A C 1
ATOM 2971 O O . GLU A 1 353 ? -18.976 -0.226 9.474 1.00 90.62 353 GLU A O 1
ATOM 2976 N N . TYR A 1 354 ? -19.676 1.902 9.347 1.00 90.06 354 TYR A N 1
ATOM 2977 C CA . TYR A 1 354 ? -19.151 2.136 8.003 1.00 90.06 354 TYR A CA 1
ATOM 2978 C C . TYR A 1 354 ? -17.636 1.889 7.909 1.00 90.06 354 TYR A C 1
ATOM 2980 O O . TYR A 1 354 ? -17.169 1.176 7.024 1.00 90.06 354 TYR A O 1
ATOM 2988 N N . LEU A 1 355 ? -16.841 2.454 8.823 1.00 92.50 355 LEU A N 1
ATOM 2989 C CA . LEU A 1 355 ? -15.386 2.260 8.807 1.00 92.50 355 LEU A CA 1
ATOM 2990 C C . LEU A 1 355 ? -14.987 0.811 9.118 1.00 92.50 355 LEU A C 1
ATOM 2992 O O . LEU A 1 355 ? -13.981 0.330 8.596 1.00 92.50 355 LEU A O 1
ATOM 2996 N N . GLU A 1 356 ? -15.763 0.125 9.955 1.00 93.38 356 GLU A N 1
ATOM 2997 C CA . GLU A 1 356 ? -15.604 -1.298 10.247 1.00 93.38 356 GLU A CA 1
ATOM 2998 C C . GLU A 1 356 ? -15.899 -2.166 9.014 1.00 93.38 356 GLU A C 1
ATOM 3000 O O . GLU A 1 356 ? -15.118 -3.063 8.698 1.00 93.38 356 GLU A O 1
ATOM 3005 N N . GLU A 1 357 ? -16.943 -1.850 8.247 1.00 92.75 357 GLU A N 1
ATOM 3006 C CA . GLU A 1 357 ? -17.231 -2.516 6.974 1.00 92.75 357 GLU A CA 1
ATOM 3007 C C . GLU A 1 357 ? -16.074 -2.344 5.977 1.00 92.75 357 GLU A C 1
ATOM 3009 O O . GLU A 1 357 ? -15.584 -3.327 5.413 1.00 92.75 357 GLU A O 1
ATOM 3014 N N . ILE A 1 358 ? -15.577 -1.112 5.807 1.00 93.38 358 ILE A N 1
ATOM 3015 C CA . ILE A 1 358 ? -14.430 -0.829 4.931 1.00 93.38 358 ILE A CA 1
ATOM 3016 C C . ILE A 1 358 ? -13.191 -1.612 5.378 1.00 93.38 358 ILE A C 1
ATOM 3018 O O . ILE A 1 358 ? -12.492 -2.183 4.537 1.00 93.38 358 ILE A O 1
ATOM 3022 N N . TYR A 1 359 ? -12.936 -1.687 6.687 1.00 95.81 359 TYR A N 1
ATOM 3023 C CA . TYR A 1 359 ? -11.848 -2.491 7.239 1.00 95.81 359 TYR A CA 1
ATOM 3024 C C . TYR A 1 359 ? -11.964 -3.958 6.837 1.00 95.81 359 TYR A C 1
ATOM 3026 O O . TYR A 1 359 ? -11.002 -4.509 6.302 1.00 95.81 359 TYR A O 1
ATOM 3034 N N . TYR A 1 360 ? -13.130 -4.580 7.017 1.00 94.62 360 TYR A N 1
ATOM 3035 C CA . TYR A 1 360 ? -13.312 -5.987 6.664 1.00 94.62 360 TYR A CA 1
ATOM 3036 C C . TYR A 1 360 ? -13.220 -6.234 5.156 1.00 94.62 360 TYR A C 1
ATOM 3038 O O . TYR A 1 360 ? -12.619 -7.223 4.736 1.00 94.62 360 TYR A O 1
ATOM 3046 N N . ILE A 1 361 ? -13.747 -5.330 4.326 1.00 95.06 361 ILE A N 1
ATOM 3047 C CA . ILE A 1 361 ? -13.630 -5.415 2.864 1.00 95.06 361 ILE A CA 1
ATOM 3048 C C . ILE A 1 361 ? -12.157 -5.357 2.429 1.00 95.06 361 ILE A C 1
ATOM 3050 O O . ILE A 1 361 ? -11.714 -6.185 1.623 1.00 95.06 361 ILE A O 1
ATOM 3054 N N . MET A 1 362 ? -11.384 -4.411 2.976 1.00 97.00 362 MET A N 1
ATOM 3055 C CA . MET A 1 362 ? -9.949 -4.296 2.702 1.00 97.00 362 MET A CA 1
ATOM 3056 C C . MET A 1 362 ? -9.198 -5.534 3.187 1.00 97.00 362 MET A C 1
ATOM 3058 O O . MET A 1 362 ? -8.456 -6.131 2.411 1.00 97.00 362 MET A O 1
ATOM 3062 N N . PHE A 1 363 ? -9.424 -5.943 4.437 1.00 95.88 363 PHE A N 1
ATOM 3063 C CA . PHE A 1 363 ? -8.795 -7.108 5.049 1.00 95.88 363 PHE A CA 1
ATOM 3064 C C . PHE A 1 363 ? -9.010 -8.363 4.201 1.00 95.88 363 PHE A C 1
ATOM 3066 O O . PHE A 1 363 ? -8.041 -8.954 3.732 1.00 95.88 363 PHE A O 1
ATOM 3073 N N . ASN A 1 364 ? -10.267 -8.701 3.904 1.00 94.50 364 ASN A N 1
ATOM 3074 C CA . ASN A 1 364 ? -10.625 -9.879 3.113 1.00 94.50 364 ASN A CA 1
ATOM 3075 C C . ASN A 1 364 ? -10.008 -9.851 1.709 1.00 94.50 364 ASN A C 1
ATOM 3077 O O . ASN A 1 364 ? -9.581 -10.886 1.205 1.00 94.50 364 ASN A O 1
ATOM 3081 N N . SER A 1 365 ? -9.909 -8.676 1.084 1.00 95.56 365 SER A N 1
ATOM 3082 C CA . SER A 1 365 ? -9.277 -8.531 -0.235 1.00 95.56 365 SER A CA 1
ATOM 3083 C C . SER A 1 365 ? -7.753 -8.676 -0.179 1.00 95.56 365 SER A C 1
ATOM 3085 O O . SER A 1 365 ? -7.143 -9.190 -1.116 1.00 95.56 365 SER A O 1
ATOM 3087 N N . ILE A 1 366 ? -7.126 -8.257 0.924 1.00 96.25 366 ILE A N 1
ATOM 3088 C CA . ILE A 1 366 ? -5.690 -8.441 1.168 1.00 96.25 366 ILE A CA 1
ATOM 3089 C C . ILE A 1 366 ? -5.373 -9.923 1.370 1.00 96.25 366 ILE A C 1
ATOM 3091 O O . ILE A 1 366 ? -4.385 -10.394 0.807 1.00 96.25 366 ILE A O 1
ATOM 3095 N N . ILE A 1 367 ? -6.213 -10.649 2.116 1.00 93.44 367 ILE A N 1
ATOM 3096 C CA . ILE A 1 367 ? -5.971 -12.050 2.487 1.00 93.44 367 ILE A CA 1
ATOM 3097 C C . ILE A 1 367 ? -6.556 -13.097 1.526 1.00 93.44 367 ILE A C 1
ATOM 3099 O O . ILE A 1 367 ? -6.273 -14.281 1.677 1.00 93.44 367 ILE A O 1
ATOM 3103 N N . ALA A 1 368 ? -7.368 -12.703 0.543 1.00 89.56 368 ALA A N 1
ATOM 3104 C CA . ALA A 1 368 ? -7.900 -13.631 -0.459 1.00 89.56 368 ALA A CA 1
ATOM 3105 C C . ALA A 1 368 ? -6.761 -14.311 -1.242 1.00 89.56 368 ALA A C 1
ATOM 3107 O O . ALA A 1 368 ? -5.757 -13.665 -1.525 1.00 89.56 368 ALA A O 1
ATOM 3108 N N . ASN A 1 369 ? -6.887 -15.579 -1.631 1.00 69.69 369 ASN A N 1
ATOM 3109 C CA . ASN A 1 369 ? -5.921 -16.182 -2.560 1.00 69.69 369 ASN A CA 1
ATOM 3110 C C . ASN A 1 369 ? -6.274 -15.822 -3.993 1.00 69.69 369 ASN A C 1
ATOM 3112 O O . ASN A 1 369 ? -7.427 -16.111 -4.384 1.00 69.69 369 ASN A O 1
#

Sequence (369 aa):
TYALFYINPIFFIIIYLKLKKKKILKLVLINNQFECNQYFEDVNRSNCWDITQNIRKRMYELLKIRNNEKDKPVKIEEILRNNTTLISKNVNIYPYENSNLFNGSIEIIFDEYLRILNSNESCVKKLPYYLIPIVSNLRFLLKEKLKTNNFIYKSNDKAYSNIVNNINHENCDSDKIAKLYHYELEALIASSIIAMTFSFLNIKASNRKINHNISSSISSISENIRQNKNIDGYDNNLYKQFKENRGRSLKLKSNFSIKNFKNKKTLFENAIQIYAEFQSILIMNSYLLQSMSIMDNLPEFQEFFSMYQYQCEEAYYNMIDFFRINRDNKISFIFNHLYTIIGTEKQKEAYLEYLEEIYYIMFNSIIAN

pLDDT: mean 78.75, std 17.16, range [24.66, 98.25]

Secondary structure (DSSP, 8-state):
--------HHHHHHHHHHH-TTHHHHHHHHHSEEE----S--TTS--TTGGGHHHHHHHHHHHHHHTT--SS-EEEEEEEEETTEEEEEEEEEPPPS-TTGGGS-HHHHHHHHHHHTT---HHHHTS-TTTHHHHHHHHHHHHHHHHTT-EE--TT-HHHHHHHTT-PPP---GGGSPPEEHHHHHHHHHHHHHHHTTTTT-HHHHTS-------TT---HHHHHHHHHTSTT--S-HHHHHHHS-S-SEEESS---HHHHHTTHHHHHHHHHHHHHHHHHHHHHHHHHHHTTHHHH-GGGGGGSS-GGG--HHHHHHHHHHHHH-----HHHHHHHHEEE-S-HHHHHHHHHHHHHHHHHHHHHHH--

Foldseek 3Di:
DDDPPPDDVVVVCVVCVVPPLPPQLVCCVVVLEHEDDQDQADLQFDFLLVLCPLLVLVLVLLLCLVVVVQDDWGWRWYFTHRRPDTDTDTDIRHRDPCSCQLVDDLQSLVLVLLVSLVQNDLLLLLDQPVLNLVLSLLLSLVLSCLQQVQEAEDPPPPLQVVVNVPYHHDDDPNPRHQRHYPLLSLLLLLLLLQLLCLPLLPLLLLVPPPPPCSPSPPPGPVVSNVSSVVSPPDDLDSVVSNVVCPDGQWDFPDFDDPVVCVVVVVLVSSSSNSVSSSQSSLQSSLSSCSSSCVCVVPVSCVVSNNVSSRDDSRSSVLSSVCSVPPPDPQVLCVRVVGIDGPDDPVSSVSSSVVSSVSSVSSSCSSSPD

Organism: NCBI:txid1754191

Radius of gyration: 20.54 Å; chains: 1; bounding box: 54×46×56 Å